Protein AF-A0A066WET1-F1 (afdb_monomer_lite)

Radius of gyration: 37.1 Å; chains: 1; bounding box: 97×110×100 Å

pLDDT: mean 70.92, std 24.23, range [29.52, 98.0]

Structure (mmCIF, N/CA/C/O backbone):
data_AF-A0A066WET1-F1
#
_entry.id   AF-A0A066WET1-F1
#
loop_
_atom_site.group_PDB
_atom_site.id
_atom_site.type_symbol
_atom_site.label_atom_id
_atom_site.label_alt_id
_atom_site.label_comp_id
_atom_site.label_asym_id
_atom_site.label_entity_id
_atom_site.label_seq_id
_atom_site.pdbx_PDB_ins_code
_atom_site.Cartn_x
_atom_site.Cartn_y
_atom_site.Cartn_z
_atom_site.occupancy
_atom_site.B_iso_or_equiv
_atom_site.auth_seq_id
_atom_site.auth_comp_id
_atom_site.auth_asym_id
_atom_site.auth_atom_id
_atom_site.pdbx_PDB_model_num
ATOM 1 N N . MET A 1 1 ? -51.076 -12.386 53.357 1.00 41.53 1 MET A N 1
ATOM 2 C CA . MET A 1 1 ? -50.868 -13.803 53.724 1.00 41.53 1 MET A CA 1
ATOM 3 C C . MET A 1 1 ? -49.784 -14.317 52.789 1.00 41.53 1 MET A C 1
ATOM 5 O O . MET A 1 1 ? -50.051 -14.392 51.605 1.00 41.53 1 MET A O 1
ATOM 9 N N . GLY A 1 2 ? -48.500 -14.280 53.157 1.00 39.00 2 GLY A N 1
ATOM 10 C CA . GLY A 1 2 ? -47.835 -15.217 54.079 1.00 39.00 2 GLY A CA 1
ATOM 11 C C . GLY A 1 2 ? -47.544 -16.517 53.308 1.00 39.00 2 GLY A C 1
ATOM 12 O O . GLY A 1 2 ? -48.474 -17.060 52.741 1.00 39.00 2 GLY A O 1
ATOM 13 N N . CYS A 1 3 ? -46.340 -17.071 53.180 1.00 37.59 3 CYS A N 1
ATOM 14 C CA . CYS A 1 3 ? -45.105 -16.939 53.940 1.00 37.59 3 CYS A CA 1
ATOM 15 C C . CYS A 1 3 ? -43.959 -17.674 53.188 1.00 37.59 3 CYS A C 1
ATOM 17 O O . CYS A 1 3 ? -44.213 -18.674 52.532 1.00 37.59 3 CYS A O 1
ATOM 19 N N . LEU A 1 4 ? -42.728 -17.178 53.379 1.00 39.47 4 LEU A N 1
ATOM 20 C CA . LEU A 1 4 ? -41.483 -17.890 53.744 1.00 39.47 4 LEU A CA 1
ATOM 21 C C . LEU A 1 4 ? -40.803 -18.940 52.823 1.00 39.47 4 LEU A C 1
ATOM 23 O O . LEU A 1 4 ? -41.347 -19.986 52.491 1.00 39.47 4 LEU A O 1
ATOM 27 N N . LEU A 1 5 ? -39.507 -18.666 52.582 1.00 43.25 5 LEU A N 1
ATOM 28 C CA . LEU A 1 5 ? -38.403 -19.615 52.339 1.00 43.25 5 LEU A CA 1
ATOM 29 C C . LEU A 1 5 ? -38.334 -20.729 53.411 1.00 43.25 5 LEU A C 1
ATOM 31 O O . LEU A 1 5 ? -38.849 -20.556 54.518 1.00 43.25 5 LEU A O 1
ATOM 35 N N . PRO A 1 6 ? -37.535 -21.786 53.163 1.00 59.81 6 PRO A N 1
ATOM 36 C CA . PRO A 1 6 ? -36.289 -21.876 53.936 1.00 59.81 6 PRO A CA 1
ATOM 37 C C . PRO A 1 6 ? -35.055 -22.357 53.150 1.00 59.81 6 PRO A C 1
ATOM 39 O O . PRO A 1 6 ? -35.121 -23.191 52.251 1.00 59.81 6 PRO A O 1
ATOM 42 N N . SER A 1 7 ? -33.905 -21.837 53.584 1.00 46.41 7 SER A N 1
ATOM 43 C CA . SER A 1 7 ? -32.552 -22.361 53.379 1.00 46.41 7 SER A CA 1
ATOM 44 C C . SER A 1 7 ? -32.375 -23.763 53.969 1.00 46.41 7 SER A C 1
ATOM 46 O O . SER A 1 7 ? -32.893 -24.017 55.051 1.00 46.41 7 SER A O 1
ATOM 48 N N . GLN A 1 8 ? -31.506 -24.588 53.377 1.00 49.56 8 GLN A N 1
ATOM 49 C CA . GLN A 1 8 ? -30.686 -25.543 54.134 1.00 49.56 8 GLN A CA 1
ATOM 50 C C . GLN A 1 8 ? -29.304 -25.700 53.484 1.00 49.56 8 GLN A C 1
ATOM 52 O O . GLN A 1 8 ? -29.178 -26.082 52.322 1.00 49.56 8 GLN A O 1
ATOM 57 N N . ARG A 1 9 ? -28.273 -25.395 54.280 1.00 40.34 9 ARG A N 1
ATOM 58 C CA . ARG A 1 9 ? -26.911 -25.924 54.154 1.00 40.34 9 ARG A CA 1
ATOM 59 C C . ARG A 1 9 ? -26.943 -27.411 54.509 1.00 40.34 9 ARG A C 1
ATOM 61 O O . ARG A 1 9 ? -27.675 -27.790 55.417 1.00 40.34 9 ARG A O 1
ATOM 68 N N . PHE A 1 10 ? -26.066 -28.204 53.902 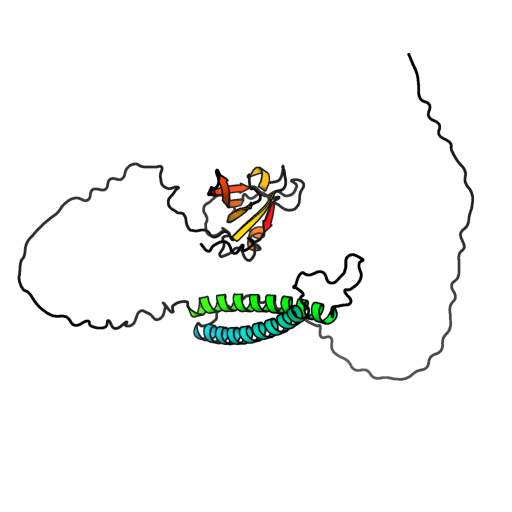1.00 39.16 10 PHE A N 1
ATOM 69 C CA . PHE A 1 10 ? -25.509 -29.366 54.585 1.00 39.16 10 PHE A CA 1
ATOM 70 C C . PHE A 1 10 ? -24.000 -29.413 54.386 1.00 39.16 10 PHE A C 1
ATOM 72 O O . PHE A 1 10 ? -23.471 -29.161 53.304 1.00 39.16 10 PHE A O 1
ATOM 79 N N . ASP A 1 11 ? -23.362 -29.674 55.510 1.00 35.50 11 ASP A N 1
ATOM 80 C CA . ASP A 1 11 ? -21.947 -29.668 55.794 1.00 35.50 11 ASP A CA 1
ATOM 81 C C . ASP A 1 11 ? -21.366 -31.090 55.664 1.00 35.50 11 ASP A C 1
ATOM 83 O O . ASP A 1 11 ? -21.997 -32.064 56.064 1.00 35.50 11 ASP A O 1
ATOM 87 N N . SER A 1 12 ? -20.100 -31.132 55.241 1.00 42.47 12 SER A N 1
ATOM 88 C CA . SER A 1 12 ? -19.015 -31.955 55.805 1.00 42.47 12 SER A CA 1
ATOM 89 C C . SER A 1 12 ? -18.730 -33.411 55.378 1.00 42.47 12 SER A C 1
ATOM 91 O O . SER A 1 12 ? -19.598 -34.257 55.201 1.00 42.47 12 SER A O 1
ATOM 93 N N . HIS A 1 13 ? -17.408 -33.655 55.438 1.00 37.19 13 HIS A N 1
ATOM 94 C CA . HIS A 1 13 ? -16.615 -34.889 55.587 1.00 37.19 13 HIS A CA 1
ATOM 95 C C . HIS A 1 13 ? -16.080 -35.528 54.288 1.00 37.19 13 HIS A C 1
ATOM 97 O O . HIS A 1 13 ? -16.828 -36.062 53.486 1.00 37.19 13 HIS A O 1
ATOM 103 N N . SER A 1 14 ? -14.795 -35.344 53.941 1.00 37.25 14 SER A N 1
ATOM 104 C CA . SER A 1 14 ? -13.555 -35.856 54.577 1.00 37.25 14 SER A CA 1
ATOM 105 C C . SER A 1 14 ? -13.268 -37.315 54.202 1.00 37.25 14 SER A C 1
ATOM 107 O O . SER A 1 14 ? -14.057 -38.179 54.563 1.00 37.25 14 SER A O 1
ATOM 109 N N . SER A 1 15 ? -12.137 -37.584 53.527 1.00 38.66 15 SER A N 1
ATOM 110 C CA . SER A 1 15 ? -11.155 -38.619 53.925 1.00 38.66 15 SER A CA 1
ATOM 111 C C . SER A 1 15 ? -10.062 -38.876 52.866 1.00 38.66 15 SER A C 1
ATOM 113 O O . SER A 1 15 ? -10.379 -39.085 51.700 1.00 38.66 15 SER A O 1
ATOM 115 N N . ALA A 1 16 ? -8.816 -38.942 53.367 1.00 40.97 16 ALA A N 1
ATOM 116 C CA . ALA A 1 16 ? -7.641 -39.725 52.930 1.00 40.97 16 ALA A CA 1
ATOM 117 C C . ALA A 1 16 ? -7.059 -39.461 51.524 1.00 40.97 16 ALA A C 1
ATOM 119 O O . ALA A 1 16 ? -7.749 -39.551 50.522 1.00 40.97 16 ALA A O 1
ATOM 120 N N . GLY A 1 17 ? -5.779 -39.103 51.354 1.00 35.12 17 GLY A N 1
ATOM 121 C CA . GLY A 1 17 ? -4.548 -39.764 51.839 1.00 35.12 17 GLY A CA 1
ATOM 122 C C . GLY A 1 17 ? -3.829 -40.309 50.586 1.00 35.12 17 GLY A C 1
ATOM 123 O O . GLY A 1 17 ? -4.496 -40.813 49.697 1.00 35.12 17 GLY A O 1
ATOM 124 N N . SER A 1 18 ? -2.530 -40.224 50.321 1.00 49.50 18 SER A N 1
ATOM 125 C CA . SER A 1 18 ? -1.312 -39.876 51.047 1.00 49.50 18 SER A CA 1
ATOM 126 C C . SER A 1 18 ? -0.224 -39.537 50.001 1.00 49.50 18 SER A C 1
ATOM 128 O O . SER A 1 18 ? -0.383 -39.876 48.826 1.00 49.50 18 SER A O 1
ATOM 130 N N . PRO A 1 19 ? 0.899 -38.917 50.401 1.00 55.16 19 PRO A N 1
ATOM 131 C CA . PRO A 1 19 ? 2.049 -38.646 49.544 1.00 55.16 19 PRO A CA 1
ATOM 132 C C . PRO A 1 19 ? 3.059 -39.803 49.588 1.00 55.16 19 PRO A C 1
ATOM 134 O O . PRO A 1 19 ? 3.222 -40.450 50.622 1.00 55.16 19 PRO A O 1
ATOM 137 N N . CYS A 1 20 ? 3.795 -40.039 48.500 1.00 35.56 20 CYS A N 1
ATOM 138 C CA . CYS A 1 20 ? 5.004 -40.861 48.536 1.00 35.56 20 CYS A CA 1
ATOM 139 C C . CYS A 1 20 ? 6.169 -40.165 47.839 1.00 35.56 20 CYS A C 1
ATOM 141 O O . CYS A 1 20 ? 6.041 -39.508 46.810 1.00 35.56 20 CYS A O 1
ATOM 143 N N . SER A 1 21 ? 7.298 -40.306 48.513 1.00 35.00 21 SER A N 1
ATOM 144 C CA . SER A 1 21 ? 8.547 -39.586 48.396 1.00 35.00 21 SER A CA 1
ATOM 145 C C . SER A 1 21 ? 9.623 -40.508 47.812 1.00 35.00 21 SER A C 1
ATOM 147 O O . SER A 1 21 ? 9.547 -41.726 47.964 1.00 35.00 21 SER A O 1
ATOM 149 N N . THR A 1 22 ? 10.714 -39.879 47.368 1.00 37.47 22 THR A N 1
ATOM 150 C CA . THR A 1 22 ? 12.117 -40.320 47.542 1.00 37.47 22 THR A CA 1
ATOM 151 C C . THR A 1 22 ? 12.844 -40.988 46.366 1.00 37.47 22 THR A C 1
ATOM 153 O O . THR A 1 22 ? 12.383 -41.963 45.787 1.00 37.47 22 THR A O 1
ATOM 156 N N . SER A 1 23 ? 14.103 -40.528 46.228 1.00 36.78 23 SER A N 1
ATOM 157 C CA . SER A 1 23 ? 15.328 -41.246 45.807 1.00 36.78 23 SER A CA 1
ATOM 158 C C . SER A 1 23 ? 15.722 -41.043 44.337 1.00 36.78 23 SER A C 1
ATOM 160 O O . SER A 1 23 ? 14.978 -41.433 43.451 1.00 36.78 23 SER A O 1
ATOM 162 N N . ARG A 1 24 ? 16.817 -40.377 43.926 1.00 42.12 24 ARG A N 1
ATOM 163 C CA . ARG A 1 24 ? 18.183 -40.110 44.449 1.00 42.12 24 ARG A CA 1
ATOM 164 C C . ARG A 1 24 ? 19.104 -41.343 44.545 1.00 42.12 24 ARG A C 1
ATOM 166 O O . ARG A 1 24 ? 19.227 -41.928 45.607 1.00 42.12 24 ARG A O 1
ATOM 173 N N . SER A 1 25 ? 19.833 -41.639 43.462 1.00 39.69 25 SER A N 1
ATOM 174 C CA . SER A 1 25 ? 21.158 -42.313 43.434 1.00 39.69 25 SER A CA 1
ATOM 175 C C . SER A 1 25 ? 21.708 -42.202 41.992 1.00 39.69 25 SER A C 1
ATOM 177 O O . SER A 1 25 ? 20.949 -42.491 41.076 1.00 39.69 25 SER A O 1
ATOM 179 N N . ALA A 1 26 ? 22.857 -41.625 41.612 1.00 36.34 26 ALA A N 1
ATOM 180 C CA . ALA A 1 26 ? 24.253 -41.603 42.080 1.00 36.34 26 ALA A CA 1
ATOM 181 C C . ALA A 1 26 ? 25.144 -42.782 41.589 1.00 36.34 26 ALA A C 1
ATOM 183 O O . ALA A 1 26 ? 25.086 -43.872 42.146 1.00 36.34 26 ALA A O 1
ATOM 184 N N . CYS A 1 27 ? 26.041 -42.435 40.634 1.00 34.22 27 CYS A N 1
ATOM 185 C CA . CYS A 1 27 ? 27.398 -42.967 40.318 1.00 34.22 27 CYS A CA 1
ATOM 186 C C . CYS A 1 27 ? 27.548 -44.317 39.564 1.00 34.22 27 CYS A C 1
ATOM 188 O O . CYS A 1 27 ? 26.608 -45.105 39.604 1.00 34.22 27 CYS A O 1
ATOM 190 N N . PRO A 1 28 ? 28.730 -44.669 38.966 1.00 52.09 28 PRO A N 1
ATOM 191 C CA . PRO A 1 28 ? 29.991 -43.927 38.669 1.00 52.09 28 PRO A CA 1
ATOM 192 C C . PRO A 1 28 ? 30.504 -44.079 37.189 1.00 52.09 28 PRO A C 1
ATOM 194 O O . PRO A 1 28 ? 30.029 -44.923 36.445 1.00 52.09 28 PRO A O 1
ATOM 197 N N . PHE A 1 29 ? 31.303 -43.141 36.652 1.00 31.41 29 PHE A N 1
ATOM 198 C CA . PHE A 1 29 ? 32.772 -43.183 36.393 1.00 31.41 29 PHE A CA 1
ATOM 199 C C . PHE A 1 29 ? 33.296 -44.236 35.382 1.00 31.41 29 PHE A C 1
ATOM 201 O O . PHE A 1 29 ? 33.137 -45.426 35.616 1.00 31.41 29 PHE A O 1
ATOM 208 N N . VAL A 1 30 ? 33.979 -43.781 34.312 1.00 39.12 30 VAL A N 1
ATOM 209 C CA . VAL A 1 30 ? 35.366 -44.125 33.879 1.00 39.12 30 VAL A CA 1
ATOM 210 C C . VAL A 1 30 ? 35.665 -43.473 32.503 1.00 39.12 30 VAL A C 1
ATOM 212 O O . VAL A 1 30 ? 34.929 -43.659 31.538 1.00 39.12 30 VAL A O 1
ATOM 215 N N . SER A 1 31 ? 36.758 -42.698 32.442 1.00 40.41 31 SER A N 1
ATOM 216 C CA . SER A 1 31 ? 37.391 -42.089 31.248 1.00 40.41 31 SER A CA 1
ATOM 217 C C . SER A 1 31 ? 38.209 -43.110 30.422 1.00 40.41 31 SER A C 1
ATOM 219 O O . SER A 1 31 ? 38.440 -44.215 30.910 1.00 40.41 31 SER A O 1
ATOM 221 N N . PRO A 1 32 ? 38.742 -42.759 29.226 1.00 53.34 32 PRO A N 1
ATOM 222 C CA . PRO A 1 32 ? 40.096 -42.176 29.188 1.00 53.34 32 PRO A CA 1
ATOM 223 C C . PRO A 1 32 ? 40.377 -41.117 28.089 1.00 53.34 32 PRO A C 1
ATOM 225 O O . PRO A 1 32 ? 39.957 -41.221 26.945 1.00 53.34 32 PRO A O 1
ATOM 228 N N . THR A 1 33 ? 41.132 -40.098 28.513 1.00 38.53 33 THR A N 1
ATOM 229 C CA . THR A 1 33 ? 42.381 -39.519 27.965 1.00 38.53 33 THR A CA 1
ATOM 230 C C . THR A 1 33 ? 42.675 -39.477 26.453 1.00 38.53 33 THR A C 1
ATOM 232 O O . THR A 1 33 ? 42.889 -40.518 25.844 1.00 38.53 33 THR A O 1
ATOM 235 N N . ALA A 1 34 ? 42.890 -38.250 25.942 1.00 34.62 34 ALA A N 1
ATOM 236 C CA . ALA A 1 34 ? 43.945 -37.766 25.010 1.00 34.62 34 ALA A CA 1
ATOM 237 C C . ALA A 1 34 ? 43.380 -36.591 24.177 1.00 34.62 34 ALA A C 1
ATOM 239 O O . ALA A 1 34 ? 42.217 -36.627 23.808 1.00 34.62 34 ALA A O 1
ATOM 240 N N . ALA A 1 35 ? 44.068 -35.527 23.777 1.00 34.16 35 ALA A N 1
ATOM 241 C CA . ALA A 1 35 ? 45.356 -34.920 24.073 1.00 34.16 35 ALA A CA 1
ATOM 242 C C . ALA A 1 35 ? 45.279 -33.470 23.527 1.00 34.16 35 ALA A C 1
ATOM 244 O O . ALA A 1 35 ? 44.328 -33.081 22.855 1.00 34.16 35 ALA A O 1
ATOM 245 N N . MET A 1 36 ? 46.287 -32.683 23.876 1.00 36.03 36 MET A N 1
ATOM 246 C CA . MET A 1 36 ? 46.473 -31.243 23.689 1.00 36.03 36 MET A CA 1
ATOM 247 C C . MET A 1 36 ? 46.292 -30.688 22.264 1.00 36.03 36 MET A C 1
ATOM 249 O O . MET A 1 36 ? 46.775 -31.287 21.312 1.00 36.03 36 MET A O 1
ATOM 253 N N . ALA A 1 37 ? 45.780 -29.453 22.166 1.00 39.12 37 ALA A N 1
ATOM 254 C CA . ALA A 1 37 ? 46.436 -28.353 21.442 1.00 39.12 37 ALA A CA 1
ATOM 255 C C . ALA A 1 37 ? 45.746 -27.008 21.741 1.00 39.12 37 ALA A C 1
ATOM 257 O O . ALA A 1 37 ? 44.575 -26.800 21.434 1.00 39.12 37 ALA A O 1
ATOM 258 N N . SER A 1 38 ? 46.501 -26.090 22.340 1.00 33.19 38 SER A N 1
ATOM 259 C CA . SER A 1 38 ? 46.143 -24.684 22.510 1.00 33.19 38 SER A CA 1
ATOM 260 C C . SER A 1 38 ? 46.229 -23.950 21.173 1.00 33.19 38 SER A C 1
ATOM 262 O O . SER A 1 38 ? 47.234 -24.070 20.475 1.00 33.19 38 SER A O 1
ATOM 264 N N . SER A 1 39 ? 45.237 -23.125 20.848 1.00 35.03 39 SER A N 1
ATOM 265 C CA . SER A 1 39 ? 45.413 -21.969 19.964 1.00 35.03 39 SER A CA 1
ATOM 266 C C . SER A 1 39 ? 44.378 -20.900 20.294 1.00 35.03 39 SER A C 1
ATOM 268 O O . SER A 1 39 ? 43.180 -21.149 20.386 1.00 35.03 39 SER A O 1
ATOM 270 N N . SER A 1 40 ? 44.919 -19.723 20.555 1.00 36.16 40 SER A N 1
ATOM 271 C CA . SER A 1 40 ? 44.289 -18.505 21.032 1.00 36.16 40 SER A CA 1
ATOM 272 C C . SER A 1 40 ? 43.658 -17.705 19.886 1.00 36.16 40 SER A C 1
ATOM 274 O O . SER A 1 40 ? 44.150 -17.776 18.764 1.00 36.16 40 SER A O 1
ATOM 276 N N . LEU A 1 41 ? 42.717 -16.818 20.255 1.00 34.34 41 LEU A N 1
ATOM 277 C CA . LEU A 1 41 ? 42.195 -15.663 19.491 1.00 34.34 41 LEU A CA 1
ATOM 278 C C . LEU A 1 41 ? 41.176 -16.068 18.401 1.00 34.34 41 LEU A C 1
ATOM 280 O O . LEU A 1 41 ? 41.390 -17.015 17.667 1.00 34.34 41 LEU A O 1
ATOM 284 N N . SER A 1 42 ? 40.021 -15.432 18.220 1.00 41.59 42 SER A N 1
ATOM 285 C CA . SER A 1 42 ? 39.606 -14.072 18.549 1.00 41.59 42 SER A CA 1
ATOM 286 C C . SER A 1 42 ? 38.075 -13.996 18.514 1.00 41.59 42 SER A C 1
ATOM 288 O O . SER A 1 42 ? 37.414 -14.479 17.598 1.00 41.59 42 SER A O 1
ATOM 290 N N . SER A 1 43 ? 37.510 -13.341 19.522 1.00 39.34 43 SER A N 1
ATOM 291 C CA . SER A 1 43 ? 36.137 -12.851 19.533 1.00 39.34 43 SER A CA 1
ATOM 292 C C . SER A 1 43 ? 35.932 -11.845 18.400 1.00 39.34 43 SER A C 1
ATOM 294 O O . SER A 1 43 ? 36.604 -10.814 18.354 1.00 39.34 43 SER A O 1
ATOM 296 N N . SER A 1 44 ? 34.990 -12.106 17.501 1.00 42.06 44 SER A N 1
ATOM 297 C CA . SER A 1 44 ? 34.448 -11.094 16.594 1.00 42.06 44 SER A CA 1
ATOM 298 C C . SER A 1 44 ? 32.943 -11.289 16.507 1.00 42.06 44 SER A C 1
ATOM 300 O O . SER A 1 44 ? 32.437 -12.239 15.918 1.00 42.06 44 SER A O 1
ATOM 302 N N . SER A 1 45 ? 32.256 -10.396 17.206 1.00 42.94 45 SER A N 1
ATOM 303 C CA . SER A 1 45 ? 30.815 -10.207 17.244 1.00 42.94 45 SER A CA 1
ATOM 304 C C . SER A 1 45 ? 30.202 -10.172 15.837 1.00 42.94 4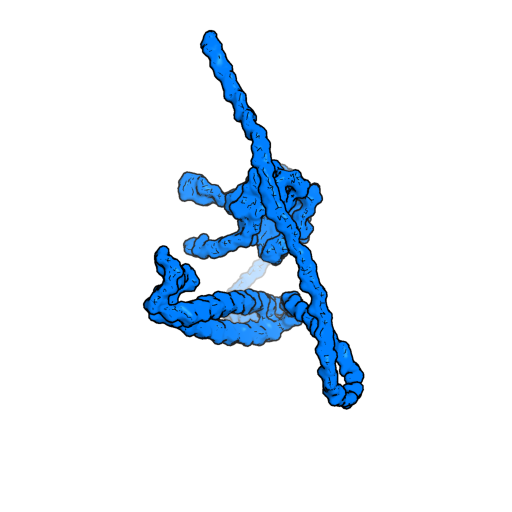5 SER A C 1
ATOM 306 O O . SER A 1 45 ? 30.767 -9.520 14.957 1.00 42.94 45 SER A O 1
ATOM 308 N N . PRO A 1 46 ? 29.014 -10.754 15.606 1.00 41.91 46 PRO A N 1
ATOM 309 C CA . PRO A 1 46 ? 28.222 -10.403 14.440 1.00 41.91 46 PRO A CA 1
ATOM 310 C C . PRO A 1 46 ? 27.572 -9.042 14.706 1.00 41.91 46 PRO A C 1
ATOM 312 O O . PRO A 1 46 ? 26.531 -8.938 15.354 1.00 41.91 46 PRO A O 1
ATOM 315 N N . THR A 1 47 ? 28.203 -7.969 14.232 1.00 38.31 47 THR A N 1
ATOM 316 C CA . THR A 1 47 ? 27.555 -6.660 14.147 1.00 38.31 47 THR A CA 1
ATOM 317 C C . THR A 1 47 ? 26.434 -6.782 13.119 1.00 38.31 47 THR A C 1
ATOM 319 O O . THR A 1 47 ? 26.666 -6.739 11.913 1.00 38.31 47 THR A O 1
ATOM 322 N N . ALA A 1 48 ? 25.207 -6.977 13.599 1.00 37.53 48 ALA A N 1
ATOM 323 C CA . ALA A 1 48 ? 23.998 -6.817 12.809 1.00 37.53 48 ALA A CA 1
ATOM 324 C C . ALA A 1 48 ? 23.888 -5.338 12.406 1.00 37.53 48 ALA A C 1
ATOM 326 O O . ALA A 1 48 ? 23.291 -4.518 13.105 1.00 37.53 48 ALA A O 1
ATOM 327 N N . ALA A 1 49 ? 24.530 -4.987 11.292 1.00 34.00 49 ALA A N 1
ATOM 328 C CA . ALA A 1 49 ? 24.331 -3.713 10.631 1.00 34.00 49 ALA A CA 1
ATOM 329 C C . ALA A 1 49 ? 22.864 -3.643 10.200 1.00 34.00 49 ALA A C 1
ATOM 331 O O . ALA A 1 49 ? 22.403 -4.326 9.286 1.00 34.00 49 ALA A O 1
ATOM 332 N N . THR A 1 50 ? 22.116 -2.837 10.941 1.00 38.41 50 THR A N 1
ATOM 333 C CA . THR A 1 50 ? 20.767 -2.430 10.592 1.00 38.41 50 THR A CA 1
ATOM 334 C C . THR A 1 50 ? 20.903 -1.519 9.382 1.00 38.41 50 THR A C 1
ATOM 336 O O . THR A 1 50 ? 21.265 -0.351 9.510 1.00 38.41 50 THR A O 1
ATOM 339 N N . ASN A 1 51 ? 20.653 -2.065 8.195 1.00 45.59 51 ASN A N 1
ATOM 340 C CA . ASN A 1 51 ? 20.556 -1.292 6.964 1.00 45.59 51 ASN A CA 1
ATOM 341 C C . ASN A 1 51 ? 19.231 -0.519 6.984 1.00 45.59 51 ASN A C 1
ATOM 343 O O . ASN A 1 51 ? 18.273 -0.852 6.290 1.00 45.59 51 ASN A O 1
ATOM 347 N N . THR A 1 52 ? 19.169 0.510 7.825 1.00 39.00 52 THR A N 1
ATOM 348 C CA . THR A 1 52 ? 18.174 1.574 7.740 1.00 39.00 52 THR A CA 1
ATOM 349 C C . THR A 1 52 ? 18.517 2.385 6.497 1.00 39.00 52 THR A C 1
ATOM 351 O O . THR A 1 52 ? 19.335 3.302 6.545 1.00 39.00 52 THR A O 1
ATOM 354 N N . SER A 1 53 ? 17.941 2.014 5.353 1.00 44.47 53 SER A N 1
ATOM 355 C CA . SER A 1 53 ? 18.037 2.801 4.127 1.00 44.47 53 SER A CA 1
ATOM 356 C C . SER A 1 53 ? 17.240 4.096 4.302 1.00 44.47 53 SER A C 1
ATOM 358 O O . SER A 1 53 ? 16.058 4.182 3.970 1.00 44.47 53 SER A O 1
ATOM 360 N N . VAL A 1 54 ? 17.898 5.111 4.851 1.00 49.06 54 VAL A N 1
ATOM 361 C CA . VAL A 1 54 ? 17.553 6.513 4.612 1.00 49.06 54 VAL A CA 1
ATOM 362 C C . VAL A 1 54 ? 17.607 6.722 3.089 1.00 49.06 54 VAL A C 1
ATOM 364 O O . VAL A 1 54 ? 18.558 6.243 2.462 1.00 49.06 54 VAL A O 1
ATOM 367 N N . PRO A 1 55 ? 16.614 7.360 2.441 1.00 49.22 55 PRO A N 1
ATOM 368 C CA . PRO A 1 55 ? 16.619 7.472 0.992 1.00 49.22 55 PRO A CA 1
ATOM 369 C C . PRO A 1 55 ? 17.749 8.420 0.585 1.00 49.22 55 PRO A C 1
ATOM 371 O O . PRO A 1 55 ? 17.681 9.627 0.800 1.00 49.22 55 PRO A O 1
ATOM 374 N N . ALA A 1 56 ? 18.789 7.863 -0.031 1.00 54.19 56 ALA A N 1
ATOM 375 C CA . ALA A 1 56 ? 19.965 8.559 -0.558 1.00 54.19 56 ALA A CA 1
ATOM 376 C C . ALA A 1 56 ? 19.652 9.555 -1.702 1.00 54.19 56 ALA A C 1
ATOM 378 O O . ALA A 1 56 ? 20.539 9.984 -2.431 1.00 54.19 56 ALA A O 1
ATOM 379 N N . THR A 1 57 ? 18.387 9.930 -1.896 1.00 54.94 57 THR A N 1
ATOM 380 C CA . THR A 1 57 ? 17.895 10.706 -3.040 1.00 54.94 57 THR A CA 1
ATOM 381 C C . THR A 1 57 ? 18.268 12.193 -2.983 1.00 54.94 57 THR A C 1
ATOM 383 O O . THR A 1 57 ? 17.997 12.911 -3.938 1.00 54.94 57 THR A O 1
ATOM 386 N N . LEU A 1 58 ? 18.875 12.684 -1.896 1.00 56.81 58 LEU A N 1
ATOM 387 C CA . LEU A 1 58 ? 19.160 14.117 -1.733 1.00 56.81 58 LEU A CA 1
ATOM 388 C C . LEU A 1 58 ? 20.442 14.603 -2.434 1.00 56.81 58 LEU A C 1
ATOM 390 O O . LEU A 1 58 ? 20.576 15.808 -2.609 1.0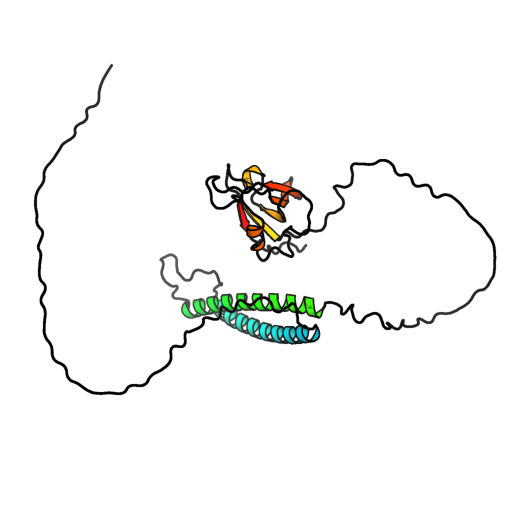0 56.81 58 LEU A O 1
ATOM 394 N N . ASN A 1 59 ? 21.327 13.707 -2.895 1.00 66.50 59 ASN A N 1
ATOM 395 C CA . ASN A 1 59 ? 22.633 14.083 -3.468 1.00 66.50 59 ASN A CA 1
ATOM 396 C C . ASN A 1 59 ? 22.935 13.481 -4.860 1.00 66.50 59 ASN A C 1
ATOM 398 O O . ASN A 1 59 ? 24.090 13.494 -5.281 1.00 66.50 59 ASN A O 1
ATOM 402 N N . LEU A 1 60 ? 21.948 12.933 -5.583 1.00 76.69 60 LEU A N 1
ATOM 403 C CA . LEU A 1 60 ? 22.185 12.391 -6.932 1.00 76.69 60 LEU A CA 1
ATOM 404 C C . LEU A 1 60 ? 22.118 13.482 -8.006 1.00 76.69 60 LEU A C 1
ATOM 406 O O . LEU A 1 60 ? 21.190 14.291 -8.017 1.00 76.69 60 LEU A O 1
ATOM 410 N N . THR A 1 61 ? 23.060 13.458 -8.952 1.00 85.81 61 THR A N 1
ATOM 411 C CA . THR A 1 61 ? 22.996 14.317 -10.144 1.00 85.81 61 THR A CA 1
ATOM 412 C C . THR A 1 61 ? 21.863 13.859 -11.076 1.00 85.81 61 THR A C 1
ATOM 414 O O . THR A 1 61 ? 21.519 12.670 -11.099 1.00 85.81 61 THR A O 1
ATOM 417 N N . PRO A 1 62 ? 21.273 14.753 -11.892 1.00 87.44 62 PRO A N 1
ATOM 418 C CA . PRO A 1 62 ? 20.177 14.385 -12.792 1.00 87.44 62 PRO A CA 1
ATOM 419 C C . PRO A 1 62 ? 20.584 13.319 -13.820 1.00 87.44 62 PRO A C 1
ATOM 421 O O . PRO A 1 62 ? 19.768 12.477 -14.192 1.00 87.44 62 PRO A O 1
ATOM 424 N N . SER A 1 63 ? 21.849 13.296 -14.256 1.00 88.25 63 SER A N 1
ATOM 425 C CA . SER A 1 63 ? 22.373 12.258 -15.153 1.00 88.25 63 SER A CA 1
ATOM 426 C C . SER A 1 63 ? 22.470 10.888 -14.474 1.00 88.25 63 SER A C 1
ATOM 428 O O . SER A 1 63 ? 22.057 9.889 -15.063 1.00 88.25 63 SER A O 1
ATOM 430 N N . GLN A 1 64 ? 22.938 10.836 -13.222 1.00 90.06 64 GLN A N 1
ATOM 431 C CA . GLN A 1 64 ? 22.974 9.606 -12.423 1.00 90.06 64 GLN A CA 1
ATOM 432 C C . GLN A 1 64 ? 21.565 9.082 -12.136 1.00 90.06 64 GLN A C 1
ATOM 434 O O . GLN A 1 64 ? 21.317 7.888 -12.284 1.00 90.06 64 GLN A O 1
ATOM 439 N N . ALA A 1 65 ? 20.621 9.971 -11.811 1.00 90.94 65 ALA A N 1
ATOM 440 C CA . ALA A 1 65 ? 19.230 9.596 -11.568 1.00 90.94 65 ALA A CA 1
ATOM 441 C C . ALA A 1 65 ? 18.573 8.950 -12.802 1.00 90.94 65 ALA A C 1
ATOM 443 O O . ALA A 1 65 ? 17.836 7.976 -12.661 1.00 90.94 65 ALA A O 1
ATOM 444 N N . ARG A 1 66 ? 18.872 9.439 -14.017 1.00 90.81 66 ARG A N 1
ATOM 445 C CA . ARG A 1 66 ? 18.390 8.838 -15.279 1.00 90.81 66 ARG A CA 1
ATOM 446 C C . ARG A 1 66 ? 18.973 7.444 -15.515 1.00 90.81 66 ARG A C 1
ATOM 448 O O . ARG A 1 66 ? 18.236 6.551 -15.923 1.00 90.81 66 ARG A O 1
ATOM 455 N N . ALA A 1 67 ? 20.266 7.261 -15.248 1.00 92.62 67 ALA A N 1
ATOM 456 C CA . ALA A 1 67 ? 20.933 5.967 -15.390 1.00 92.62 67 ALA A CA 1
ATOM 457 C C . ALA A 1 67 ? 20.422 4.932 -14.368 1.00 92.62 67 ALA A C 1
ATOM 459 O O . ALA A 1 67 ? 20.166 3.784 -14.722 1.00 92.62 67 ALA A O 1
ATOM 460 N N . GLU A 1 68 ? 20.210 5.334 -13.110 1.00 93.62 68 GLU A N 1
ATOM 461 C CA . GLU A 1 68 ? 19.600 4.462 -12.097 1.00 93.62 68 GLU A CA 1
ATOM 462 C C . GLU A 1 68 ? 18.147 4.123 -12.472 1.00 93.62 68 GLU A C 1
ATOM 464 O O . GLU A 1 68 ? 17.736 2.965 -12.389 1.00 93.62 68 GLU A O 1
ATOM 469 N N . ALA A 1 69 ? 17.375 5.107 -12.948 1.00 93.88 69 ALA A N 1
ATOM 470 C CA . ALA A 1 69 ? 15.989 4.900 -13.359 1.00 93.88 69 ALA A CA 1
ATOM 471 C C . ALA A 1 69 ? 15.861 3.922 -14.539 1.00 93.88 69 ALA A C 1
ATOM 473 O O . ALA A 1 69 ? 14.972 3.071 -14.521 1.00 93.88 69 ALA A O 1
ATOM 474 N N . SER A 1 70 ? 16.745 3.988 -15.543 1.00 94.12 70 SER A N 1
ATOM 475 C CA . SER A 1 70 ? 16.721 3.026 -16.654 1.00 94.12 70 SER A CA 1
ATOM 476 C C . SER A 1 70 ? 17.071 1.606 -16.192 1.00 94.12 70 SER A C 1
ATOM 478 O O . SER A 1 70 ? 16.402 0.658 -16.604 1.00 94.12 70 SER A O 1
ATOM 480 N N . GLY A 1 71 ? 18.035 1.453 -15.276 1.00 95.94 71 GLY A N 1
ATOM 481 C CA . GLY A 1 71 ? 18.365 0.160 -14.668 1.00 95.94 71 GLY A CA 1
ATOM 482 C C . GLY A 1 71 ? 17.209 -0.436 -13.856 1.00 95.94 71 GLY A C 1
ATOM 483 O O . GLY A 1 71 ? 16.904 -1.623 -13.973 1.00 95.94 71 GLY A O 1
ATOM 484 N N . LEU A 1 72 ? 16.508 0.390 -13.075 1.00 95.38 72 LEU A N 1
ATOM 485 C CA . LEU A 1 72 ? 15.320 -0.039 -12.332 1.00 95.38 72 LEU A CA 1
ATOM 486 C C . LEU A 1 72 ? 14.143 -0.395 -13.247 1.00 95.38 72 LEU A C 1
ATOM 488 O O . LEU A 1 72 ? 13.417 -1.338 -12.945 1.00 95.38 72 LEU A O 1
ATOM 492 N N . SER A 1 73 ? 13.972 0.316 -14.364 1.00 95.69 73 SER A N 1
ATOM 493 C CA . SER A 1 73 ? 12.963 -0.005 -15.381 1.00 95.69 73 SER A CA 1
ATOM 494 C C . SER A 1 73 ? 13.205 -1.376 -16.021 1.00 95.69 73 SER A C 1
ATOM 496 O O . SER A 1 73 ? 12.263 -2.145 -16.198 1.00 95.69 73 SER A O 1
ATOM 498 N N . ALA A 1 74 ? 14.465 -1.723 -16.309 1.00 96.88 74 ALA A N 1
ATOM 499 C CA . ALA A 1 74 ? 14.813 -3.051 -16.818 1.00 96.88 74 ALA A CA 1
ATOM 500 C C . ALA A 1 74 ? 14.445 -4.148 -15.806 1.00 96.88 74 ALA A C 1
ATOM 502 O O . ALA A 1 74 ? 13.677 -5.050 -16.127 1.00 96.88 74 ALA A O 1
ATOM 503 N N . ARG A 1 75 ? 14.871 -3.990 -14.544 1.00 96.12 75 ARG A N 1
ATOM 504 C CA . ARG A 1 75 ? 14.524 -4.925 -13.460 1.00 96.12 75 ARG A CA 1
ATOM 505 C C . ARG A 1 75 ? 13.012 -5.036 -13.226 1.00 96.12 75 ARG A C 1
ATOM 507 O O . ARG A 1 75 ? 12.514 -6.099 -12.862 1.00 96.12 75 ARG A O 1
ATOM 514 N N . LEU A 1 76 ? 12.274 -3.937 -13.398 1.00 97.38 76 LEU A N 1
ATOM 515 C CA . LEU A 1 76 ? 10.812 -3.933 -13.334 1.00 97.38 76 LEU A CA 1
ATOM 516 C C . LEU A 1 76 ? 10.206 -4.819 -14.434 1.00 97.38 76 LEU A C 1
ATOM 518 O O . LEU A 1 76 ? 9.218 -5.501 -14.173 1.00 97.38 76 LEU A O 1
ATOM 522 N N . GLY A 1 77 ? 10.802 -4.829 -15.630 1.00 97.75 77 GLY A N 1
ATOM 523 C CA . GLY A 1 77 ? 10.462 -5.755 -16.711 1.00 97.75 77 GLY A CA 1
ATOM 524 C C . GLY A 1 77 ? 10.595 -7.216 -16.281 1.00 97.75 77 GLY A C 1
ATOM 525 O O . GLY A 1 77 ? 9.607 -7.946 -16.342 1.00 97.75 77 GLY A O 1
ATOM 526 N N . ASP A 1 78 ? 11.756 -7.596 -15.739 1.00 97.50 78 ASP A N 1
ATOM 527 C CA . ASP A 1 78 ? 12.032 -8.968 -15.279 1.00 97.50 78 ASP A CA 1
ATOM 528 C C . ASP A 1 78 ? 11.025 -9.432 -14.210 1.00 97.50 78 ASP A C 1
ATOM 530 O O . ASP A 1 78 ? 10.496 -10.542 -14.253 1.00 97.50 78 ASP A O 1
ATOM 534 N N . ILE A 1 79 ? 10.706 -8.560 -13.244 1.00 98.00 79 ILE A N 1
ATOM 535 C CA . ILE A 1 79 ? 9.732 -8.864 -12.183 1.00 98.00 79 ILE A CA 1
ATOM 536 C C . ILE A 1 79 ? 8.328 -9.059 -12.757 1.00 98.00 79 ILE A C 1
ATOM 538 O O . ILE A 1 79 ? 7.603 -9.945 -12.306 1.00 98.00 79 ILE A O 1
ATOM 542 N N . LYS A 1 80 ? 7.927 -8.242 -13.737 1.00 97.56 80 LYS A N 1
ATOM 543 C CA . LYS A 1 80 ? 6.615 -8.371 -14.386 1.00 97.56 80 LYS A CA 1
ATOM 544 C C . LYS A 1 80 ? 6.510 -9.659 -15.199 1.00 97.56 80 LYS A C 1
ATOM 546 O O . LYS A 1 80 ? 5.445 -10.269 -15.212 1.00 97.56 80 LYS A O 1
ATOM 551 N N . GLU A 1 81 ? 7.596 -10.085 -15.835 1.00 97.44 81 GLU A N 1
ATOM 552 C CA . GLU A 1 81 ? 7.652 -11.370 -16.528 1.00 97.44 81 GLU A CA 1
ATOM 553 C C . GLU A 1 81 ? 7.496 -12.540 -15.547 1.00 97.44 81 GLU A C 1
ATOM 555 O O . GLU A 1 81 ? 6.616 -13.380 -15.732 1.00 97.44 81 GLU A O 1
ATOM 560 N N . LEU A 1 82 ? 8.257 -12.548 -14.446 1.00 97.38 82 LEU A N 1
ATOM 561 C CA . LEU A 1 82 ? 8.127 -13.564 -13.392 1.00 97.38 82 LEU A CA 1
ATOM 562 C C . LEU A 1 82 ? 6.717 -13.605 -12.789 1.00 97.38 82 LEU A C 1
ATOM 564 O O . LEU A 1 82 ? 6.177 -14.677 -12.514 1.00 97.38 82 LEU A O 1
ATOM 568 N N . LEU A 1 83 ? 6.104 -12.438 -12.597 1.00 98.00 83 LEU A N 1
ATOM 569 C CA . LEU A 1 83 ? 4.738 -12.324 -12.100 1.00 98.00 83 LEU A CA 1
ATOM 570 C C . LEU A 1 83 ? 3.744 -12.977 -13.074 1.00 98.00 83 LEU A C 1
ATOM 572 O O . LEU A 1 83 ? 2.924 -13.779 -12.633 1.00 98.00 83 LEU A O 1
ATOM 576 N N . SER A 1 84 ? 3.880 -12.729 -14.382 1.00 97.69 84 SER A N 1
ATOM 577 C CA . SER A 1 84 ? 3.069 -13.374 -15.428 1.00 97.69 84 SER A CA 1
ATOM 578 C C . SER A 1 84 ? 3.195 -14.904 -15.405 1.00 97.69 84 SER A C 1
ATOM 580 O O . SER A 1 84 ? 2.195 -15.617 -15.513 1.00 97.69 84 SER A O 1
ATOM 582 N N . VAL A 1 85 ? 4.406 -15.433 -15.182 1.00 97.31 85 VAL A N 1
ATOM 583 C CA . VAL A 1 85 ? 4.631 -16.883 -15.054 1.00 97.31 85 VAL A CA 1
ATOM 584 C C . VAL A 1 85 ? 3.812 -17.461 -13.899 1.00 97.31 85 VAL A C 1
ATOM 586 O O . VAL A 1 85 ? 3.056 -18.411 -14.102 1.00 97.31 85 VAL A O 1
ATOM 589 N N . HIS A 1 86 ? 3.892 -16.876 -12.702 1.00 96.94 86 HIS A N 1
ATOM 590 C CA . HIS A 1 86 ? 3.141 -17.381 -11.549 1.00 96.94 86 HIS A CA 1
ATOM 591 C C . HIS A 1 86 ? 1.626 -17.175 -11.678 1.00 96.94 86 HIS A C 1
ATOM 593 O O . HIS A 1 86 ? 0.853 -18.027 -11.234 1.00 96.94 86 HIS A O 1
ATOM 599 N N . GLU A 1 87 ? 1.183 -16.087 -12.310 1.00 96.38 87 GLU A N 1
ATOM 600 C CA . GLU A 1 87 ? -0.232 -15.877 -12.631 1.00 96.38 87 GLU A CA 1
ATOM 601 C C . GLU A 1 87 ? -0.752 -16.946 -13.597 1.00 96.38 87 GLU A C 1
ATOM 603 O O . GLU A 1 87 ? -1.851 -17.463 -13.396 1.00 96.38 87 GLU A O 1
ATOM 608 N N . SER A 1 88 ? 0.054 -17.357 -14.582 1.00 95.94 88 SER A N 1
ATOM 609 C CA . SER A 1 88 ? -0.297 -18.457 -15.484 1.00 95.94 88 SER A CA 1
ATOM 610 C C . SER A 1 88 ? -0.414 -19.800 -14.750 1.00 95.94 88 SER A C 1
ATOM 612 O O . SER A 1 88 ? -1.338 -20.563 -15.029 1.00 95.94 88 SER A O 1
ATOM 614 N N . THR A 1 89 ? 0.439 -20.063 -13.747 1.00 94.88 89 THR A N 1
ATOM 615 C CA . THR A 1 89 ? 0.335 -21.253 -12.884 1.00 94.88 89 THR A CA 1
ATOM 616 C C . THR A 1 89 ? -0.990 -21.277 -12.120 1.00 94.88 89 THR A C 1
ATOM 618 O O . THR A 1 89 ? -1.635 -22.320 -12.038 1.00 94.88 89 THR A O 1
ATOM 621 N N . LEU A 1 90 ? -1.424 -20.132 -11.583 1.00 94.06 90 LEU A N 1
ATOM 622 C CA . LEU A 1 90 ? -2.710 -20.022 -10.890 1.00 94.06 90 LEU A CA 1
ATOM 623 C C . LEU A 1 90 ? -3.901 -20.149 -11.851 1.00 94.06 90 LEU A C 1
ATOM 625 O O . LEU A 1 90 ? -4.878 -20.831 -11.536 1.00 94.06 90 LEU A O 1
ATOM 629 N N . ALA A 1 91 ? -3.804 -19.538 -13.035 1.00 93.75 91 ALA A N 1
ATOM 630 C CA . ALA A 1 91 ? -4.829 -19.614 -14.071 1.00 93.75 91 ALA A CA 1
ATOM 631 C C . ALA A 1 91 ? -5.023 -21.047 -14.586 1.00 93.75 91 ALA A C 1
ATOM 633 O O . ALA A 1 91 ? -6.161 -21.467 -14.785 1.00 93.75 91 ALA A O 1
ATOM 634 N N . ALA A 1 92 ? -3.936 -21.814 -14.727 1.00 93.19 92 ALA A N 1
ATOM 635 C CA . ALA A 1 92 ? -3.973 -23.219 -15.131 1.00 93.19 92 ALA A CA 1
ATOM 636 C C . ALA A 1 92 ? -4.747 -24.108 -14.144 1.00 93.19 92 ALA A C 1
ATOM 638 O O . ALA A 1 92 ? -5.309 -25.120 -14.546 1.00 93.19 92 ALA A O 1
ATOM 639 N N . GLN A 1 93 ? -4.799 -23.724 -12.865 1.00 90.12 93 GLN A N 1
ATOM 640 C CA . GLN A 1 93 ? -5.566 -24.433 -11.837 1.00 90.12 93 GLN A CA 1
ATOM 641 C C . GLN A 1 93 ? -6.923 -23.785 -11.543 1.00 90.12 93 GLN A C 1
ATOM 643 O O . GLN A 1 93 ? -7.629 -24.232 -10.646 1.00 90.12 93 GLN A O 1
ATOM 648 N N . HIS A 1 94 ? -7.303 -22.744 -12.294 1.00 88.62 94 HIS A N 1
ATOM 649 C CA . HIS A 1 94 ? -8.546 -21.985 -12.122 1.00 88.62 94 HIS A CA 1
ATOM 650 C C . HIS A 1 94 ? -8.709 -21.357 -10.726 1.00 88.62 94 HIS A C 1
ATOM 652 O O . HIS A 1 94 ? -9.814 -21.258 -10.190 1.00 88.62 94 HIS A O 1
ATOM 658 N N . VAL A 1 95 ? -7.604 -20.901 -10.130 1.00 90.00 95 VAL A N 1
ATOM 659 C CA . VAL A 1 95 ? -7.556 -20.408 -8.749 1.00 90.00 95 VAL A CA 1
ATOM 660 C C . VAL A 1 95 ? -7.138 -18.942 -8.694 1.00 90.00 95 VAL A C 1
ATOM 662 O O . VAL A 1 95 ? -6.161 -18.534 -9.305 1.00 90.00 95 VAL A O 1
ATOM 665 N N . SER A 1 96 ? -7.844 -18.141 -7.893 1.00 91.06 96 SER A N 1
ATOM 666 C CA . SER A 1 96 ? -7.445 -16.759 -7.580 1.00 91.06 96 SER A CA 1
ATOM 667 C C . SER A 1 96 ? -6.485 -16.697 -6.381 1.00 91.06 96 SER A C 1
ATOM 669 O O . SER A 1 96 ? -6.363 -17.662 -5.627 1.00 91.06 96 SER A O 1
ATOM 671 N N . LEU A 1 97 ? -5.841 -15.550 -6.141 1.00 92.50 97 LEU A N 1
ATOM 672 C CA . LEU A 1 97 ? -4.986 -15.290 -4.969 1.00 92.50 97 LEU A CA 1
ATOM 673 C C . LEU A 1 97 ? -5.714 -15.484 -3.624 1.00 92.50 97 LEU A C 1
ATOM 675 O O . LEU A 1 97 ? -5.085 -15.831 -2.627 1.00 92.50 97 LEU A O 1
ATOM 679 N N . THR A 1 98 ? -7.036 -15.296 -3.592 1.00 91.81 98 THR A N 1
ATOM 680 C CA . THR A 1 98 ? -7.859 -15.325 -2.367 1.00 91.81 98 THR A CA 1
ATOM 681 C C . THR A 1 98 ? -8.737 -16.567 -2.227 1.00 91.81 98 THR A C 1
ATOM 683 O O . THR A 1 98 ? -9.412 -16.722 -1.212 1.00 91.81 98 THR A O 1
ATOM 686 N N . SER A 1 99 ? -8.743 -17.462 -3.219 1.00 90.50 99 SER A N 1
ATOM 687 C CA . SER A 1 99 ? -9.624 -18.637 -3.200 1.00 90.50 99 SER A CA 1
ATOM 688 C C . SER A 1 99 ? -9.276 -19.580 -2.035 1.00 90.50 99 SER A C 1
ATOM 690 O O . SER A 1 99 ? -8.082 -19.803 -1.782 1.00 90.50 99 SER A O 1
ATOM 692 N N . PRO A 1 100 ? -10.265 -20.174 -1.341 1.00 91.19 100 PRO A N 1
ATOM 693 C CA . PRO A 1 100 ? -9.998 -21.190 -0.329 1.00 91.19 100 PRO A CA 1
ATOM 694 C C . PRO A 1 100 ? -9.303 -22.411 -0.950 1.00 91.19 100 PRO A C 1
ATOM 696 O O . PRO A 1 100 ? -9.570 -22.774 -2.093 1.00 91.19 100 PRO A O 1
ATOM 699 N N . LEU A 1 101 ? -8.383 -23.007 -0.188 1.00 91.25 101 LEU A N 1
ATOM 700 C CA . LEU A 1 101 ? -7.622 -24.219 -0.546 1.00 91.25 101 LEU A CA 1
ATOM 701 C C . LEU A 1 101 ? -8.148 -25.478 0.159 1.00 91.25 101 LEU A C 1
ATOM 703 O O . LEU A 1 101 ? -7.556 -26.552 0.066 1.00 91.25 101 LEU A O 1
ATOM 707 N N . ILE A 1 102 ? -9.235 -25.310 0.902 1.00 92.12 102 ILE A N 1
ATOM 708 C CA . ILE A 1 102 ? -9.901 -26.345 1.678 1.00 92.12 102 ILE A CA 1
ATOM 709 C C . ILE A 1 102 ? -11.370 -26.381 1.281 1.00 92.12 102 ILE A C 1
ATOM 711 O O . ILE A 1 102 ? -11.936 -25.361 0.871 1.00 92.12 102 ILE A O 1
ATOM 715 N N . ASP A 1 103 ? -11.963 -27.559 1.383 1.00 91.38 103 ASP A N 1
ATOM 716 C CA . ASP A 1 103 ? -13.382 -27.757 1.140 1.00 91.38 103 ASP A CA 1
ATOM 717 C C . ASP A 1 103 ? -14.222 -27.345 2.366 1.00 91.38 103 ASP A C 1
ATOM 719 O O . ASP A 1 103 ? -13.733 -26.764 3.340 1.00 91.38 103 ASP A O 1
ATOM 723 N N . ARG A 1 104 ? -15.529 -27.617 2.307 1.00 91.94 104 ARG A N 1
ATOM 724 C CA . ARG A 1 104 ? -16.468 -27.320 3.403 1.00 91.94 104 ARG A CA 1
ATOM 725 C C . ARG A 1 104 ? -16.328 -28.268 4.594 1.00 91.94 104 ARG A C 1
ATOM 727 O O . ARG A 1 104 ? -16.826 -27.952 5.669 1.00 91.94 104 ARG A O 1
ATOM 734 N N . GLU A 1 105 ? -15.693 -29.412 4.390 1.00 90.50 105 GLU A N 1
ATOM 735 C CA . GLU A 1 105 ? -15.508 -30.468 5.384 1.00 90.50 105 GLU A CA 1
ATOM 736 C C . GLU A 1 105 ? -14.161 -30.315 6.115 1.00 90.50 105 GLU A C 1
ATOM 738 O O . GLU A 1 105 ? -13.933 -30.953 7.141 1.00 90.50 105 GLU A O 1
ATOM 743 N N . GLY A 1 106 ? -13.303 -29.400 5.647 1.00 90.25 106 GLY A N 1
ATOM 744 C CA . GLY A 1 106 ? -12.006 -29.080 6.235 1.00 90.25 106 GLY A CA 1
ATOM 745 C C . GLY A 1 106 ? -10.849 -29.883 5.644 1.00 90.25 106 GLY A C 1
ATOM 746 O O . GLY A 1 106 ? -9.755 -29.866 6.214 1.00 90.25 106 GLY A O 1
ATOM 747 N N . PHE A 1 107 ? -11.058 -30.560 4.514 1.00 89.81 107 PHE A N 1
ATOM 748 C CA . PHE A 1 107 ? -10.037 -31.339 3.830 1.00 89.81 107 PHE A CA 1
ATOM 749 C C . PHE A 1 107 ? -9.392 -30.553 2.676 1.00 89.81 107 PHE A C 1
ATOM 751 O O . PHE A 1 107 ? -9.998 -29.636 2.109 1.00 89.81 107 PHE A O 1
ATOM 758 N N . PRO A 1 108 ? -8.123 -30.857 2.340 1.00 90.69 108 PRO A N 1
ATOM 759 C CA . PRO A 1 108 ? -7.449 -30.243 1.204 1.00 90.69 108 PRO A CA 1
ATOM 760 C C . PRO A 1 108 ? -8.122 -30.655 -0.112 1.00 90.69 108 PRO A C 1
ATOM 762 O O . PRO A 1 108 ? -8.451 -31.828 -0.291 1.00 90.69 108 PRO A O 1
ATOM 765 N N . LEU A 1 109 ? -8.295 -29.713 -1.046 1.00 89.19 109 LEU A N 1
ATOM 766 C CA . LEU A 1 109 ? -8.893 -30.014 -2.354 1.00 89.19 109 LEU A CA 1
ATOM 767 C C . LEU A 1 109 ? -8.030 -31.025 -3.124 1.00 89.19 109 LEU A C 1
ATOM 769 O O . LEU A 1 109 ? -6.867 -30.749 -3.409 1.00 89.19 109 LEU A O 1
ATOM 773 N N . ALA A 1 110 ? -8.618 -32.168 -3.486 1.00 87.00 110 ALA A N 1
ATOM 774 C CA . ALA A 1 110 ? -7.923 -33.249 -4.190 1.00 87.00 110 ALA A CA 1
ATOM 775 C C . ALA A 1 110 ? -7.578 -32.906 -5.650 1.00 87.00 110 ALA A C 1
ATOM 777 O O . ALA A 1 110 ? -6.591 -33.404 -6.185 1.00 87.00 110 ALA A O 1
ATOM 778 N N . ASP A 1 111 ? -8.360 -32.026 -6.276 1.00 86.06 111 ASP A N 1
ATOM 779 C CA . ASP A 1 111 ? -8.234 -31.686 -7.699 1.00 86.06 111 ASP A CA 1
ATOM 780 C C . ASP A 1 111 ? -7.145 -30.633 -7.988 1.00 86.06 111 ASP A C 1
ATOM 782 O O . ASP A 1 111 ? -6.973 -30.203 -9.128 1.00 86.06 111 ASP A O 1
ATOM 786 N N . MET A 1 112 ? -6.417 -30.178 -6.964 1.00 85.25 112 MET A N 1
ATOM 787 C CA . MET A 1 112 ? -5.499 -29.042 -7.040 1.00 85.25 112 MET A CA 1
ATOM 788 C C . MET A 1 112 ? -4.135 -29.389 -6.451 1.00 85.25 112 MET A C 1
ATOM 790 O O . MET A 1 112 ? -4.041 -29.933 -5.351 1.00 85.25 112 MET A O 1
ATOM 794 N N . ASP A 1 113 ? -3.057 -28.979 -7.124 1.00 92.44 113 ASP A N 1
ATOM 795 C CA . ASP A 1 113 ? -1.728 -29.012 -6.511 1.00 92.44 113 ASP A CA 1
ATOM 796 C C . ASP A 1 113 ? -1.563 -27.807 -5.576 1.00 92.44 113 ASP A C 1
ATOM 798 O O . ASP A 1 113 ? -1.126 -26.711 -5.947 1.00 92.44 113 ASP A O 1
ATOM 802 N N . LEU A 1 114 ? -1.923 -28.037 -4.316 1.00 90.19 114 LEU A N 1
ATOM 803 C CA . LEU A 1 114 ? -1.862 -27.047 -3.248 1.00 90.19 114 LEU A CA 1
ATOM 804 C C . LEU A 1 114 ? -0.458 -26.495 -3.019 1.00 90.19 114 LEU A C 1
ATOM 806 O O . LEU A 1 114 ? -0.319 -25.343 -2.600 1.00 90.19 114 LEU A O 1
ATOM 810 N N . LEU A 1 115 ? 0.583 -27.290 -3.273 1.00 93.25 115 LEU A N 1
ATOM 811 C CA . LEU A 1 115 ? 1.956 -26.843 -3.094 1.00 93.25 115 LEU A CA 1
ATOM 812 C C . LEU A 1 115 ? 2.320 -25.825 -4.176 1.00 93.25 115 LEU A C 1
ATOM 814 O O . LEU A 1 115 ? 2.831 -24.747 -3.854 1.00 93.25 115 LEU A O 1
ATOM 818 N N . ALA A 1 116 ? 1.995 -26.120 -5.435 1.00 93.19 116 ALA A N 1
ATOM 819 C CA . ALA A 1 116 ? 2.188 -25.194 -6.547 1.00 93.19 116 ALA A CA 1
ATOM 820 C C . ALA A 1 116 ? 1.394 -23.894 -6.347 1.00 93.19 116 ALA A C 1
ATOM 822 O O . ALA A 1 116 ? 1.935 -22.803 -6.514 1.00 93.19 116 ALA A O 1
ATOM 823 N N . VAL A 1 117 ? 0.137 -23.979 -5.900 1.00 94.75 117 VAL A N 1
ATOM 824 C CA . VAL A 1 117 ? -0.683 -22.781 -5.653 1.00 94.75 117 VAL A CA 1
ATOM 825 C C . VAL A 1 117 ? -0.139 -21.963 -4.493 1.00 94.75 117 VAL A C 1
ATOM 827 O O . VAL A 1 117 ? -0.028 -20.742 -4.595 1.00 94.75 117 VAL A O 1
ATOM 830 N N . ARG A 1 118 ? 0.230 -22.603 -3.381 1.00 94.88 118 ARG A N 1
ATOM 831 C CA . ARG A 1 118 ? 0.747 -21.892 -2.207 1.00 94.88 118 ARG A CA 1
ATOM 832 C C . ARG A 1 118 ? 2.057 -21.175 -2.513 1.00 94.88 118 ARG A C 1
ATOM 834 O O . ARG A 1 118 ? 2.214 -20.020 -2.117 1.00 94.88 118 ARG A O 1
ATOM 841 N N . THR A 1 119 ? 2.959 -21.838 -3.232 1.00 96.00 119 THR A N 1
ATOM 842 C CA . THR A 1 119 ? 4.229 -21.244 -3.666 1.00 96.00 119 THR A CA 1
ATOM 843 C C . THR A 1 119 ? 3.987 -20.107 -4.657 1.00 96.00 119 THR A C 1
ATOM 845 O O . THR A 1 119 ? 4.462 -19.001 -4.417 1.00 96.00 119 THR A O 1
ATOM 848 N N . ALA A 1 120 ? 3.155 -20.308 -5.685 1.00 96.38 120 ALA A N 1
ATOM 849 C CA . ALA A 1 120 ? 2.817 -19.265 -6.655 1.00 96.38 120 ALA A CA 1
ATOM 850 C C . ALA A 1 120 ? 2.183 -18.029 -5.993 1.00 96.38 120 ALA A C 1
ATOM 852 O O . ALA A 1 120 ? 2.601 -16.905 -6.265 1.00 96.38 120 ALA A O 1
ATOM 853 N N . ARG A 1 121 ? 1.231 -18.201 -5.063 1.00 97.06 121 ARG A N 1
ATOM 854 C CA . ARG A 1 121 ? 0.629 -17.075 -4.321 1.00 97.06 121 ARG A CA 1
ATOM 855 C C . ARG A 1 121 ? 1.657 -16.315 -3.489 1.00 97.06 121 ARG A C 1
ATOM 857 O O . ARG A 1 121 ? 1.653 -15.085 -3.479 1.00 97.06 121 ARG A O 1
ATOM 864 N N . GLN A 1 122 ? 2.526 -17.035 -2.780 1.00 96.94 122 GLN A N 1
ATOM 865 C CA . GLN A 1 122 ? 3.581 -16.421 -1.978 1.00 96.94 122 GLN A CA 1
ATOM 866 C C . GLN A 1 122 ? 4.534 -15.603 -2.856 1.00 96.94 122 GLN A C 1
ATOM 868 O O . GLN A 1 122 ? 4.851 -14.461 -2.516 1.00 96.94 122 GLN A O 1
ATOM 873 N N . GLU A 1 123 ? 4.946 -16.163 -3.992 1.00 97.81 123 GLU A N 1
ATOM 874 C CA . GLU A 1 123 ? 5.822 -15.486 -4.941 1.00 97.81 123 GLU A CA 1
ATOM 875 C C . GLU A 1 123 ? 5.162 -14.251 -5.551 1.00 97.81 123 GLU A C 1
ATOM 877 O O . GLU A 1 123 ? 5.764 -13.179 -5.541 1.00 97.81 123 GLU A O 1
ATOM 882 N N . ILE A 1 124 ? 3.894 -14.333 -5.963 1.00 97.62 124 ILE A N 1
ATOM 883 C CA . ILE A 1 124 ? 3.146 -13.175 -6.474 1.00 97.62 124 ILE A CA 1
ATOM 884 C C . ILE A 1 124 ? 3.072 -12.058 -5.430 1.00 97.62 124 ILE A C 1
ATOM 886 O O . ILE A 1 124 ? 3.269 -10.889 -5.766 1.00 97.62 124 ILE A O 1
ATOM 890 N N . HIS A 1 125 ? 2.812 -12.377 -4.160 1.00 97.25 125 HIS A N 1
ATOM 891 C CA . HIS A 1 125 ? 2.794 -11.361 -3.106 1.00 97.25 125 HIS A CA 1
ATOM 892 C C . HIS A 1 125 ? 4.170 -10.721 -2.894 1.00 97.25 125 HIS A C 1
ATOM 894 O O . HIS A 1 125 ? 4.261 -9.498 -2.762 1.00 97.25 125 HIS A O 1
ATOM 900 N N . ARG A 1 126 ? 5.245 -11.517 -2.894 1.00 97.88 126 ARG A N 1
ATOM 901 C CA . ARG A 1 126 ? 6.621 -11.012 -2.789 1.00 97.88 126 ARG A CA 1
ATOM 902 C C . ARG A 1 126 ? 6.965 -10.092 -3.962 1.00 97.88 126 ARG A C 1
ATOM 904 O O . ARG A 1 126 ? 7.355 -8.947 -3.739 1.00 97.88 126 ARG A O 1
ATOM 911 N N . LEU A 1 127 ? 6.748 -10.566 -5.188 1.00 98.00 127 LEU A N 1
ATOM 912 C CA . LEU A 1 127 ? 7.038 -9.838 -6.422 1.00 98.00 127 LEU A CA 1
ATOM 913 C C . LEU A 1 127 ? 6.208 -8.559 -6.541 1.00 98.00 127 LEU A C 1
ATOM 915 O O . LEU A 1 127 ? 6.746 -7.534 -6.943 1.00 98.00 127 LEU A O 1
ATOM 919 N N . ASN A 1 128 ? 4.934 -8.562 -6.136 1.00 97.62 128 ASN A N 1
ATOM 920 C CA . ASN A 1 128 ? 4.122 -7.343 -6.122 1.00 97.62 128 ASN A CA 1
ATOM 921 C C . ASN A 1 128 ? 4.656 -6.295 -5.146 1.00 97.62 128 ASN A C 1
ATOM 923 O O . ASN A 1 128 ? 4.720 -5.116 -5.488 1.00 97.62 128 ASN A O 1
ATOM 927 N N . ASN A 1 129 ? 5.070 -6.707 -3.949 1.00 96.75 129 ASN A N 1
ATOM 928 C CA . ASN A 1 129 ? 5.669 -5.781 -2.993 1.00 96.75 129 ASN A CA 1
ATOM 929 C C . ASN A 1 129 ? 6.980 -5.192 -3.532 1.00 96.75 129 ASN A C 1
ATOM 931 O O . ASN A 1 129 ? 7.211 -3.988 -3.410 1.00 96.75 129 ASN A O 1
ATOM 935 N N . ASP A 1 130 ? 7.822 -6.013 -4.160 1.00 97.12 130 ASP A N 1
ATOM 936 C CA . ASP A 1 130 ? 9.079 -5.554 -4.755 1.00 97.12 130 ASP A CA 1
ATOM 937 C C . ASP A 1 130 ? 8.850 -4.658 -5.980 1.00 97.12 130 ASP A C 1
ATOM 939 O O . ASP A 1 130 ? 9.502 -3.618 -6.106 1.00 97.12 130 ASP A O 1
ATOM 943 N N . ARG A 1 131 ? 7.862 -4.984 -6.821 1.00 97.56 131 ARG A N 1
ATOM 944 C CA . ARG A 1 131 ? 7.388 -4.135 -7.920 1.00 97.56 131 ARG A CA 1
ATOM 945 C C . ARG A 1 131 ? 6.996 -2.750 -7.405 1.00 97.56 131 ARG A C 1
ATOM 947 O O . ARG A 1 131 ? 7.509 -1.753 -7.904 1.00 97.56 131 ARG A O 1
ATOM 954 N N . LEU A 1 132 ? 6.166 -2.682 -6.361 1.00 96.69 132 LEU A N 1
ATOM 955 C CA . LEU A 1 132 ? 5.727 -1.418 -5.755 1.00 96.69 132 LEU A CA 1
ATOM 956 C C . LEU A 1 132 ? 6.893 -0.616 -5.153 1.00 96.69 132 LEU A C 1
ATOM 958 O O . LEU A 1 132 ? 6.927 0.613 -5.269 1.00 96.69 132 LEU A O 1
ATOM 962 N N . ARG A 1 133 ? 7.875 -1.289 -4.536 1.00 96.75 133 ARG A N 1
ATOM 963 C CA . ARG A 1 133 ? 9.099 -0.642 -4.030 1.00 96.75 133 ARG A CA 1
ATOM 964 C C . ARG A 1 133 ? 9.907 -0.007 -5.162 1.00 96.75 133 ARG A C 1
ATOM 966 O O . ARG A 1 133 ? 10.351 1.133 -5.023 1.00 96.75 133 ARG A O 1
ATOM 973 N N . ILE A 1 134 ? 10.081 -0.724 -6.273 1.00 96.50 134 ILE A N 1
ATOM 974 C CA . ILE A 1 134 ? 10.820 -0.237 -7.444 1.00 96.50 134 ILE A CA 1
ATOM 975 C C . ILE A 1 134 ? 10.074 0.912 -8.120 1.00 96.50 134 ILE A C 1
ATOM 977 O O . ILE A 1 134 ? 10.689 1.934 -8.403 1.00 96.50 134 ILE A O 1
ATOM 981 N N . GLU A 1 135 ? 8.761 0.797 -8.319 1.00 95.44 135 GLU A N 1
ATOM 982 C CA . GLU A 1 135 ? 7.935 1.865 -8.897 1.00 95.44 135 GLU A CA 1
ATOM 983 C C . GLU A 1 135 ? 8.003 3.149 -8.061 1.00 95.44 135 GLU A C 1
ATOM 985 O O . GLU A 1 135 ? 8.209 4.238 -8.600 1.00 95.44 135 GLU A O 1
ATOM 990 N N . SER A 1 136 ? 7.926 3.023 -6.734 1.00 95.81 136 SER A N 1
ATOM 991 C CA . SER A 1 136 ? 8.061 4.161 -5.817 1.00 95.81 136 SER A CA 1
ATOM 992 C C . SER A 1 136 ? 9.441 4.819 -5.927 1.00 95.81 136 SER A C 1
ATOM 994 O O . SER A 1 136 ? 9.551 6.046 -5.964 1.00 95.81 136 SER A O 1
ATOM 996 N N . ARG A 1 137 ? 10.511 4.017 -6.024 1.00 94.56 137 ARG A N 1
ATOM 997 C CA . ARG A 1 137 ? 11.879 4.520 -6.219 1.00 94.56 137 ARG A CA 1
ATOM 998 C C . ARG A 1 137 ? 12.044 5.201 -7.578 1.00 94.56 137 ARG A C 1
ATOM 1000 O O . ARG A 1 137 ? 12.634 6.277 -7.647 1.00 94.56 137 ARG A O 1
ATOM 1007 N N . LEU A 1 138 ? 11.498 4.608 -8.637 1.00 95.06 138 LEU A N 1
ATOM 1008 C CA . LEU A 1 138 ? 11.519 5.159 -9.988 1.00 95.06 138 LEU A CA 1
ATOM 1009 C C . LEU A 1 138 ? 10.835 6.529 -10.025 1.00 95.06 138 LEU A C 1
ATOM 1011 O O . LEU A 1 138 ? 11.388 7.472 -10.583 1.00 95.06 138 LEU A O 1
ATOM 1015 N N . HIS A 1 139 ? 9.678 6.661 -9.370 1.00 93.44 139 HIS A N 1
ATOM 1016 C CA . HIS A 1 139 ? 8.966 7.932 -9.254 1.00 93.44 139 HIS A CA 1
ATOM 1017 C C . HIS A 1 139 ? 9.838 9.017 -8.604 1.00 93.44 139 HIS A C 1
ATOM 1019 O O . HIS A 1 139 ? 9.937 10.127 -9.125 1.00 93.44 139 HIS A O 1
ATOM 1025 N N . GLN A 1 140 ? 10.535 8.693 -7.510 1.00 91.69 140 GLN A N 1
ATOM 1026 C CA . GLN A 1 140 ? 11.451 9.626 -6.843 1.00 91.69 140 GLN A CA 1
ATOM 1027 C C . GLN A 1 140 ? 12.630 10.039 -7.737 1.00 91.69 140 GLN A C 1
ATOM 1029 O O . GLN A 1 140 ? 12.973 11.219 -7.803 1.00 91.69 140 GLN A O 1
ATOM 1034 N N . LEU A 1 141 ? 13.248 9.087 -8.442 1.00 91.56 141 LEU A N 1
ATOM 1035 C CA . LEU A 1 141 ? 14.357 9.375 -9.358 1.00 91.56 141 LEU A CA 1
ATOM 1036 C C . LEU A 1 141 ? 13.908 10.218 -10.549 1.00 91.56 141 LEU A C 1
ATOM 1038 O O . LEU A 1 141 ? 14.620 11.134 -10.954 1.00 91.56 141 LEU A O 1
ATOM 1042 N N . LEU A 1 142 ? 12.714 9.950 -11.078 1.00 90.50 142 LEU A N 1
ATOM 1043 C CA . LEU A 1 142 ? 12.142 10.705 -12.183 1.00 90.50 142 LEU A CA 1
ATOM 1044 C C . LEU A 1 142 ? 11.890 12.163 -11.787 1.00 90.50 142 LEU A C 1
ATOM 1046 O O . LEU A 1 142 ? 12.202 13.064 -12.563 1.00 90.50 142 LEU A O 1
ATOM 1050 N N . GLN A 1 143 ? 11.407 12.407 -10.564 1.00 89.25 143 GLN A N 1
ATOM 1051 C CA . GLN A 1 143 ? 11.283 13.766 -10.034 1.00 89.25 143 GLN A CA 1
ATOM 1052 C C . GLN A 1 143 ? 12.633 14.491 -10.015 1.00 89.25 143 GLN A C 1
ATOM 1054 O O . GLN A 1 143 ? 12.684 15.658 -10.382 1.00 89.25 143 GLN A O 1
ATOM 1059 N N . VAL A 1 144 ? 13.726 13.829 -9.619 1.00 88.38 144 VAL A N 1
ATOM 1060 C CA . VAL A 1 144 ? 15.074 14.430 -9.621 1.00 88.38 144 VAL A CA 1
ATOM 1061 C C . VAL A 1 144 ? 15.592 14.653 -11.043 1.00 88.38 144 VAL A C 1
ATOM 1063 O O . VAL A 1 144 ? 16.131 15.713 -11.334 1.00 88.38 144 VAL A O 1
ATOM 1066 N N . ALA A 1 145 ? 15.385 13.696 -11.946 1.00 87.50 145 ALA A N 1
ATOM 1067 C CA . ALA A 1 145 ? 15.842 13.759 -13.333 1.00 87.50 145 ALA A CA 1
ATOM 1068 C C . ALA A 1 145 ? 15.126 14.823 -14.190 1.00 87.50 145 ALA A C 1
ATOM 1070 O O . ALA A 1 145 ? 15.692 15.264 -15.198 1.00 87.50 145 ALA A O 1
ATOM 1071 N N . LEU A 1 146 ? 13.886 15.175 -13.821 1.00 85.44 146 LEU A N 1
ATOM 1072 C CA . LEU A 1 146 ? 13.031 16.171 -14.481 1.00 85.44 146 LEU A CA 1
ATOM 1073 C C . LEU A 1 146 ? 13.053 17.549 -13.813 1.00 85.44 146 LEU A C 1
ATOM 1075 O O . LEU A 1 146 ? 12.460 18.477 -14.370 1.00 85.44 146 LEU A O 1
ATOM 1079 N N . ARG A 1 147 ? 13.707 17.712 -12.650 1.00 82.31 147 ARG A N 1
ATOM 1080 C CA . ARG A 1 147 ? 14.028 19.051 -12.137 1.00 82.31 147 ARG A CA 1
ATOM 1081 C C . ARG A 1 147 ? 14.773 19.756 -13.259 1.00 82.31 147 ARG A C 1
ATOM 1083 O O . ARG A 1 147 ? 15.832 19.296 -13.674 1.00 82.31 147 ARG A O 1
ATOM 1090 N N . ARG A 1 148 ? 14.163 20.801 -13.818 1.00 61.47 148 ARG A N 1
ATOM 1091 C CA . ARG A 1 148 ? 14.837 21.641 -14.801 1.00 61.47 148 ARG A CA 1
ATOM 1092 C C . ARG A 1 148 ? 16.121 22.121 -14.144 1.00 61.47 148 ARG A C 1
ATOM 1094 O O . ARG A 1 148 ? 16.083 22.581 -13.003 1.00 61.47 148 ARG A O 1
ATOM 1101 N N . ASP A 1 149 ? 17.234 21.990 -14.850 1.00 56.12 149 ASP A N 1
ATOM 1102 C CA . ASP A 1 149 ? 18.484 22.652 -14.501 1.00 56.12 149 ASP A CA 1
ATOM 1103 C C . ASP A 1 149 ? 18.281 24.169 -14.693 1.00 56.12 149 ASP A C 1
ATOM 1105 O O . ASP A 1 149 ? 18.860 24.789 -15.578 1.00 56.12 149 ASP A O 1
ATOM 1109 N N . ASP A 1 150 ? 17.414 24.795 -13.888 1.00 52.59 150 ASP A N 1
ATOM 1110 C CA . ASP A 1 150 ? 17.172 26.245 -13.909 1.00 52.59 150 ASP A CA 1
ATOM 1111 C C . ASP A 1 150 ? 18.440 27.027 -13.488 1.00 52.59 150 ASP A C 1
ATOM 1113 O O . ASP A 1 150 ? 18.483 28.253 -13.564 1.00 52.59 150 ASP A O 1
ATOM 1117 N N . SER A 1 151 ? 19.502 26.315 -13.096 1.00 52.97 151 SER A N 1
ATOM 1118 C CA . SER A 1 151 ? 20.836 26.838 -12.799 1.00 52.97 151 SER A CA 1
ATOM 1119 C C . SER A 1 151 ? 21.741 27.002 -14.034 1.00 52.97 151 SER A C 1
ATOM 1121 O O . SER A 1 151 ? 22.763 27.670 -13.924 1.00 52.97 151 SER A O 1
ATOM 1123 N N . GLU A 1 152 ? 21.380 26.461 -15.209 1.00 48.53 152 GLU A N 1
ATOM 1124 C CA . GLU A 1 152 ? 22.136 26.623 -16.472 1.00 48.53 152 GLU A CA 1
ATOM 1125 C C . GLU A 1 152 ? 21.250 27.184 -17.605 1.00 48.53 152 GLU A C 1
ATOM 1127 O O . GLU A 1 152 ? 21.231 26.693 -18.731 1.00 48.53 152 GLU A O 1
ATOM 1132 N N . GLY A 1 153 ? 20.463 28.224 -17.298 1.00 46.75 153 GLY A N 1
ATOM 1133 C CA . GLY A 1 153 ? 19.432 28.765 -18.195 1.00 46.75 153 GLY A CA 1
ATOM 1134 C C . GLY A 1 153 ? 19.464 30.273 -18.460 1.00 46.75 153 GLY A C 1
ATOM 1135 O O . GLY A 1 153 ? 18.467 30.801 -18.948 1.00 46.75 153 GLY A O 1
ATOM 1136 N N . SER A 1 154 ? 20.561 30.989 -18.167 1.00 45.16 154 SER A N 1
ATOM 1137 C CA . SER A 1 154 ? 20.707 32.423 -18.502 1.00 45.16 154 SER A CA 1
ATOM 1138 C C . SER A 1 154 ? 21.570 32.715 -19.740 1.00 45.16 154 SER A C 1
ATOM 1140 O O . SER A 1 154 ? 21.870 33.878 -20.005 1.00 45.16 154 SER A O 1
ATOM 1142 N N . ALA A 1 155 ? 21.954 31.710 -20.533 1.00 51.09 155 ALA A N 1
ATOM 1143 C CA . ALA A 1 155 ? 22.680 31.914 -21.787 1.00 51.09 155 ALA A CA 1
ATOM 1144 C C . ALA A 1 155 ? 21.905 31.332 -22.981 1.00 51.09 155 ALA A C 1
ATOM 1146 O O . ALA A 1 155 ? 21.843 30.128 -23.191 1.00 51.09 155 ALA A O 1
ATOM 1147 N N . GLN A 1 156 ? 21.315 32.246 -23.757 1.00 44.16 156 GLN A N 1
ATOM 1148 C CA . GLN A 1 156 ? 20.907 32.098 -25.158 1.00 44.16 156 GLN A CA 1
ATOM 1149 C C . GLN A 1 156 ? 19.969 30.931 -25.507 1.00 44.16 156 GLN A C 1
ATOM 1151 O O . GLN A 1 156 ? 20.369 29.884 -26.003 1.00 44.16 156 GLN A O 1
ATOM 1156 N N . ARG A 1 157 ? 18.666 31.219 -25.460 1.00 38.84 157 ARG A N 1
ATOM 1157 C CA . ARG A 1 157 ? 17.707 30.639 -26.407 1.00 38.84 157 ARG A CA 1
ATOM 1158 C C . ARG A 1 157 ? 17.732 31.516 -27.671 1.00 38.84 157 ARG A C 1
ATOM 1160 O O . ARG A 1 157 ? 17.225 32.636 -27.596 1.00 38.84 157 ARG A O 1
ATOM 1167 N N . PRO A 1 158 ? 18.309 31.094 -28.816 1.00 43.22 158 PRO A N 1
ATOM 1168 C CA . PRO A 1 158 ? 18.223 31.886 -30.033 1.00 43.22 158 PRO A CA 1
ATOM 1169 C C . PRO A 1 158 ? 16.768 31.863 -30.492 1.00 43.22 158 PRO A C 1
ATOM 1171 O O . PRO A 1 158 ? 16.211 30.813 -30.826 1.00 43.22 158 PRO A O 1
ATOM 1174 N N . LEU A 1 159 ? 16.137 33.031 -30.459 1.00 43.44 159 LEU A N 1
ATOM 1175 C CA . LEU A 1 159 ? 14.866 33.272 -31.117 1.00 43.44 159 LEU A CA 1
ATOM 1176 C C . LEU A 1 159 ? 15.052 32.949 -32.603 1.00 43.44 159 LEU A C 1
ATOM 1178 O O . LEU A 1 159 ? 15.904 33.528 -33.275 1.00 43.44 159 LEU A O 1
ATOM 1182 N N . ARG A 1 160 ? 14.262 32.004 -33.116 1.00 48.12 160 ARG A N 1
ATOM 1183 C CA . ARG A 1 160 ? 14.115 31.805 -34.559 1.00 48.12 160 ARG A CA 1
ATOM 1184 C C . ARG A 1 160 ? 13.561 33.107 -35.160 1.00 48.12 160 ARG A C 1
ATOM 1186 O O . ARG A 1 160 ? 12.505 33.542 -34.700 1.00 48.12 160 ARG A O 1
ATOM 1193 N N . PRO A 1 161 ? 14.209 33.725 -36.164 1.00 45.03 161 PRO A N 1
ATOM 1194 C CA . PRO A 1 161 ? 13.653 34.904 -36.804 1.00 45.03 161 PRO A CA 1
ATOM 1195 C C . PRO A 1 161 ? 12.537 34.455 -37.748 1.00 45.03 161 PRO A C 1
ATOM 1197 O O . PRO A 1 161 ? 12.787 33.767 -38.739 1.00 45.03 161 PRO A O 1
ATO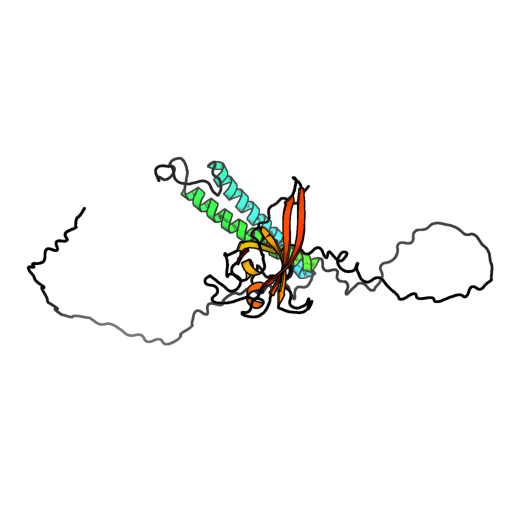M 1200 N N . VAL A 1 162 ? 11.294 34.819 -37.430 1.00 47.44 162 VAL A N 1
ATOM 1201 C CA . VAL A 1 162 ? 10.210 34.766 -38.410 1.00 47.44 162 VAL A CA 1
ATOM 1202 C C . VAL A 1 162 ? 10.362 35.993 -39.307 1.00 47.44 162 VAL A C 1
ATOM 1204 O O . VAL A 1 162 ? 10.342 37.135 -38.850 1.00 47.44 162 VAL A O 1
ATOM 1207 N N . ALA A 1 163 ? 10.610 35.751 -40.588 1.00 41.94 163 ALA A N 1
ATOM 1208 C CA . ALA A 1 163 ? 10.588 36.779 -41.610 1.00 41.94 163 ALA A CA 1
ATOM 1209 C C . ALA A 1 163 ? 9.129 37.085 -41.976 1.00 41.94 163 ALA A C 1
ATOM 1211 O O . ALA A 1 163 ? 8.416 36.171 -42.380 1.00 41.94 163 ALA A O 1
ATOM 1212 N N . ALA A 1 164 ? 8.708 38.350 -41.872 1.00 36.62 164 ALA A N 1
ATOM 1213 C CA . ALA A 1 164 ? 7.577 38.904 -42.624 1.00 36.62 164 ALA A CA 1
ATOM 1214 C C . ALA A 1 164 ? 7.559 40.449 -42.566 1.00 36.62 164 ALA A C 1
ATOM 1216 O O . ALA A 1 164 ? 7.077 41.060 -41.622 1.00 36.62 164 ALA A O 1
ATOM 1217 N N . THR A 1 165 ? 8.142 41.048 -43.606 1.00 39.75 165 THR A N 1
ATOM 1218 C CA . THR A 1 165 ? 7.600 42.144 -44.437 1.00 39.75 165 THR A CA 1
ATOM 1219 C C . THR A 1 165 ? 6.977 43.417 -43.826 1.00 39.75 165 THR A C 1
ATOM 1221 O O . THR A 1 165 ? 5.876 43.412 -43.297 1.00 39.75 165 THR A O 1
ATOM 1224 N N . ASN A 1 166 ? 7.632 44.526 -44.199 1.00 43.88 166 ASN A N 1
ATOM 1225 C CA . ASN A 1 166 ? 7.115 45.815 -44.696 1.00 43.88 166 ASN A CA 1
ATOM 1226 C C . ASN A 1 166 ? 6.389 46.822 -43.773 1.00 43.88 166 ASN A C 1
ATOM 1228 O O . ASN A 1 166 ? 5.202 46.708 -43.506 1.00 43.88 166 ASN A O 1
ATOM 1232 N N . ARG A 1 167 ? 7.146 47.895 -43.461 1.00 40.84 167 ARG A N 1
ATOM 1233 C CA . ARG A 1 167 ? 6.965 49.331 -43.822 1.00 40.84 167 ARG A CA 1
ATOM 1234 C C . ARG A 1 167 ? 5.554 49.924 -43.729 1.00 40.84 167 ARG A C 1
ATOM 1236 O O . ARG A 1 167 ? 4.684 49.378 -44.376 1.00 40.84 167 ARG A O 1
ATOM 1243 N N . HIS A 1 168 ? 5.423 51.078 -43.053 1.00 33.00 168 HIS A N 1
ATOM 1244 C CA . HIS A 1 168 ? 4.736 52.365 -43.375 1.00 33.00 168 HIS A CA 1
ATOM 1245 C C . HIS A 1 168 ? 4.924 53.256 -42.111 1.00 33.00 168 HIS A C 1
ATOM 1247 O O . HIS A 1 168 ? 4.476 52.882 -41.038 1.00 33.00 168 HIS A O 1
ATOM 1253 N N . ALA A 1 169 ? 5.897 54.173 -42.073 1.00 31.64 169 ALA A N 1
ATOM 1254 C CA . ALA A 1 169 ? 5.799 55.610 -42.377 1.00 31.64 169 ALA A CA 1
ATOM 1255 C C . ALA A 1 169 ? 4.999 56.465 -41.357 1.00 31.64 169 ALA A C 1
ATOM 1257 O O . ALA A 1 169 ? 3.816 56.229 -41.142 1.00 31.64 169 ALA A O 1
ATOM 1258 N N . SER A 1 170 ? 5.676 57.524 -40.872 1.00 34.34 170 SER A N 1
ATOM 1259 C CA . SER A 1 170 ? 5.149 58.841 -40.439 1.00 34.34 170 SER A CA 1
ATOM 1260 C C . SER A 1 170 ? 4.989 59.143 -38.936 1.00 34.34 170 SER A C 1
ATOM 1262 O O . SER A 1 170 ? 4.074 58.678 -38.273 1.00 34.34 170 SER A O 1
ATOM 1264 N N . ALA A 1 171 ? 5.908 59.994 -38.458 1.00 32.31 171 ALA A N 1
ATOM 1265 C CA . ALA A 1 171 ? 5.713 61.237 -37.694 1.00 32.31 171 ALA A CA 1
ATOM 1266 C C . ALA A 1 171 ? 4.451 61.428 -36.825 1.00 32.31 171 ALA A C 1
ATOM 1268 O O . ALA A 1 171 ? 3.349 61.459 -37.355 1.00 32.31 171 ALA A O 1
ATOM 1269 N N . ALA A 1 172 ? 4.646 61.777 -35.546 1.00 32.34 172 ALA A N 1
ATOM 1270 C CA . ALA A 1 172 ? 4.216 63.060 -34.964 1.00 32.34 172 ALA A CA 1
ATOM 1271 C C . ALA A 1 172 ? 4.481 63.110 -33.447 1.00 32.34 172 ALA A C 1
ATOM 1273 O O . ALA A 1 172 ? 4.418 62.112 -32.736 1.00 32.34 172 ALA A O 1
ATOM 1274 N N . THR A 1 173 ? 4.813 64.315 -33.004 1.00 31.11 173 THR A N 1
ATOM 1275 C CA . THR A 1 173 ? 4.974 64.825 -31.638 1.00 31.11 173 THR A CA 1
ATOM 1276 C C . THR A 1 173 ? 3.630 64.980 -30.900 1.00 31.11 173 THR A C 1
ATOM 1278 O O . THR A 1 173 ? 2.589 64.725 -31.498 1.00 31.11 173 THR A O 1
ATOM 1281 N N . SER A 1 174 ? 3.679 65.519 -29.665 1.00 35.66 174 SER A N 1
ATOM 1282 C CA . SER A 1 174 ? 2.581 66.024 -28.794 1.00 35.66 174 SER A CA 1
ATOM 1283 C C . SER A 1 174 ? 1.667 64.964 -28.157 1.00 35.66 174 SER A C 1
ATOM 1285 O O . SER A 1 174 ? 1.338 63.978 -28.795 1.00 35.66 174 SER A O 1
ATOM 1287 N N . ASP A 1 175 ? 1.167 65.061 -26.925 1.00 29.52 175 ASP A N 1
ATOM 1288 C CA . ASP A 1 175 ? 1.343 65.961 -25.781 1.00 29.52 175 ASP A CA 1
ATOM 1289 C C . ASP A 1 175 ? 0.656 65.283 -24.570 1.00 29.52 175 ASP A C 1
ATOM 1291 O O . ASP A 1 175 ? -0.228 64.449 -24.744 1.00 29.52 175 ASP A O 1
ATOM 1295 N N . VAL A 1 176 ? 1.100 65.646 -23.362 1.00 37.66 176 VAL A N 1
ATOM 1296 C CA . VAL A 1 176 ? 0.329 65.827 -22.111 1.00 37.66 176 VAL A CA 1
ATOM 1297 C C . VAL A 1 176 ? -0.873 64.903 -21.836 1.00 37.66 176 VAL A C 1
ATOM 1299 O O . VAL A 1 176 ? -1.928 65.088 -22.419 1.00 37.66 176 VAL A O 1
ATOM 1302 N N . GLU A 1 177 ? -0.805 64.105 -20.758 1.00 30.86 177 GLU A N 1
ATOM 1303 C CA . GLU A 1 177 ? -1.897 64.123 -19.767 1.00 30.86 177 GLU A CA 1
ATOM 1304 C C . GLU A 1 177 ? -1.423 63.709 -18.364 1.00 30.86 177 GLU A C 1
ATOM 1306 O O . GLU A 1 177 ? -1.092 62.560 -18.070 1.00 30.86 177 GLU A O 1
ATOM 1311 N N . ALA A 1 178 ? -1.405 64.695 -17.470 1.00 32.97 178 ALA A N 1
ATOM 1312 C CA . ALA A 1 178 ? -1.497 64.482 -16.040 1.00 32.97 178 ALA A CA 1
ATOM 1313 C C . ALA A 1 178 ? -2.950 64.140 -15.690 1.00 32.97 178 ALA A C 1
ATOM 1315 O O . ALA A 1 178 ? -3.837 64.866 -16.134 1.00 32.97 178 ALA A O 1
ATOM 1316 N N . ARG A 1 179 ? -3.182 63.161 -14.801 1.00 33.78 179 ARG A N 1
ATOM 1317 C CA . ARG A 1 179 ? -3.953 63.369 -13.555 1.00 33.78 179 ARG A CA 1
ATOM 1318 C C . ARG A 1 179 ? -4.167 62.098 -12.724 1.00 33.78 179 ARG A C 1
ATOM 1320 O O . ARG A 1 179 ? -4.557 61.044 -13.205 1.00 33.78 179 ARG A O 1
ATOM 1327 N N . SER A 1 180 ? -3.999 62.338 -11.423 1.00 35.16 180 SER A N 1
ATOM 1328 C CA . SER A 1 180 ? -4.688 61.736 -10.276 1.00 35.16 180 SER A CA 1
ATOM 1329 C C . SER A 1 180 ? -4.450 60.263 -9.954 1.00 35.16 180 SER A C 1
ATOM 1331 O O . SER A 1 180 ? -5.238 59.374 -10.254 1.00 35.16 180 SER A O 1
ATOM 1333 N N . ASN A 1 181 ? -3.421 60.096 -9.126 1.00 43.69 181 ASN A N 1
ATOM 1334 C CA . ASN A 1 181 ? -3.458 59.273 -7.928 1.00 43.69 181 ASN A CA 1
ATOM 1335 C C . ASN A 1 181 ? -4.754 59.546 -7.128 1.00 43.69 181 ASN A C 1
ATOM 1337 O O . ASN A 1 181 ? -4.952 60.657 -6.636 1.00 43.69 181 ASN A O 1
ATOM 1341 N N . ALA A 1 182 ? -5.620 58.546 -6.994 1.00 31.92 182 ALA A N 1
ATOM 1342 C CA . ALA A 1 182 ? -6.682 58.518 -5.995 1.00 31.92 182 ALA A CA 1
ATOM 1343 C C . ALA A 1 182 ? -6.905 57.065 -5.577 1.00 31.92 182 ALA A C 1
ATOM 1345 O O . ALA A 1 182 ? -7.591 56.285 -6.229 1.00 31.92 182 ALA A O 1
ATOM 1346 N N . ASN A 1 183 ? -6.253 56.722 -4.477 1.00 48.81 183 ASN A N 1
ATOM 1347 C CA . ASN A 1 183 ? -6.546 55.564 -3.659 1.00 48.81 183 ASN A CA 1
ATOM 1348 C C . ASN A 1 183 ? -7.910 55.795 -2.979 1.00 48.81 183 ASN A C 1
ATOM 1350 O O . ASN A 1 183 ? -8.069 56.842 -2.346 1.00 48.81 183 ASN A O 1
ATOM 1354 N N . PRO A 1 184 ? -8.854 54.842 -3.000 1.00 41.59 184 PRO A N 1
ATOM 1355 C CA . PRO A 1 184 ? -9.811 54.718 -1.923 1.00 41.59 184 PRO A CA 1
ATOM 1356 C C . PRO A 1 184 ? -9.517 53.415 -1.184 1.00 41.59 184 PRO A C 1
ATOM 1358 O O . PRO A 1 184 ? -10.021 52.341 -1.500 1.00 41.59 184 PRO A O 1
ATOM 1361 N N . SER A 1 185 ? -8.700 53.544 -0.143 1.00 40.69 185 SER A N 1
ATOM 1362 C CA . SER A 1 185 ? -8.870 52.719 1.043 1.00 40.69 185 SER A CA 1
ATOM 1363 C C . SER A 1 185 ? -10.182 53.142 1.699 1.00 40.69 185 SER A C 1
ATOM 1365 O O . SER A 1 185 ? -10.226 54.230 2.267 1.00 40.69 185 SER A O 1
ATOM 1367 N N . ALA A 1 186 ? -11.214 52.299 1.642 1.00 39.81 186 ALA A N 1
ATOM 1368 C CA . ALA A 1 186 ? -12.055 51.981 2.799 1.00 39.81 186 ALA A CA 1
ATOM 1369 C C . ALA A 1 186 ? -13.190 51.009 2.439 1.00 39.81 186 ALA A C 1
ATOM 1371 O O . ALA A 1 186 ? -13.949 51.234 1.502 1.00 39.81 186 ALA A O 1
ATOM 1372 N N . SER A 1 187 ? -13.336 50.010 3.312 1.00 43.09 187 SER A N 1
ATOM 1373 C CA . SER A 1 187 ? -14.542 49.220 3.585 1.00 43.09 187 SER A CA 1
ATOM 1374 C C . SER A 1 187 ? -14.973 48.158 2.576 1.00 43.09 187 SER A C 1
ATOM 1376 O O . SER A 1 187 ? -15.822 48.389 1.725 1.00 43.09 187 SER A O 1
ATOM 1378 N N . ALA A 1 188 ? -14.503 46.932 2.819 1.00 39.28 188 ALA A N 1
ATOM 1379 C CA . ALA A 1 188 ? -15.393 45.789 3.033 1.00 39.28 188 ALA A CA 1
ATOM 1380 C C . ALA A 1 188 ? -14.602 44.650 3.697 1.00 39.28 188 ALA A C 1
ATOM 1382 O O . ALA A 1 188 ? -14.016 43.789 3.040 1.00 39.28 188 ALA A O 1
ATOM 1383 N N . ASN A 1 189 ? -14.595 44.667 5.031 1.00 50.09 189 ASN A N 1
ATOM 1384 C CA . ASN A 1 189 ? -14.594 43.425 5.794 1.00 50.09 189 ASN A CA 1
ATOM 1385 C C . ASN A 1 189 ? -15.728 42.535 5.254 1.00 50.09 189 ASN A C 1
ATOM 1387 O O . ASN A 1 189 ? -16.791 43.064 4.944 1.00 50.09 189 ASN A O 1
ATOM 1391 N N . ASP A 1 190 ? -15.449 41.233 5.116 1.00 36.38 190 ASP A N 1
ATOM 1392 C CA . ASP A 1 190 ? -16.401 40.099 5.140 1.00 36.38 190 ASP A CA 1
ATOM 1393 C C . ASP A 1 190 ? -16.236 39.032 4.049 1.00 36.38 190 ASP A C 1
ATOM 1395 O O . ASP A 1 190 ? -16.965 38.045 4.084 1.00 36.38 190 ASP A O 1
ATOM 1399 N N . HIS A 1 191 ? -15.317 39.127 3.079 1.00 37.75 191 HIS A N 1
ATOM 1400 C CA . HIS A 1 191 ? -15.274 38.135 1.972 1.00 37.75 191 HIS A CA 1
ATOM 1401 C C . HIS A 1 191 ? -13.931 37.394 1.786 1.00 37.75 191 HIS A C 1
ATOM 1403 O O . HIS A 1 191 ? -13.734 36.696 0.791 1.00 37.75 191 HIS A O 1
ATOM 1409 N N . ALA A 1 192 ? -13.015 37.464 2.759 1.00 35.31 192 ALA A N 1
ATOM 1410 C CA . ALA A 1 192 ? -11.688 36.833 2.673 1.00 35.31 192 ALA A CA 1
ATOM 1411 C C . ALA A 1 192 ? -11.644 35.325 3.021 1.00 35.31 192 ALA A C 1
ATOM 1413 O O . ALA A 1 192 ? -10.591 34.708 2.896 1.00 35.31 192 ALA A O 1
ATOM 1414 N N . ALA A 1 193 ? -12.760 34.705 3.424 1.00 40.41 193 ALA A N 1
ATOM 1415 C CA . ALA A 1 193 ? -12.780 33.304 3.873 1.00 40.41 193 ALA A CA 1
ATOM 1416 C C . ALA A 1 193 ? -13.049 32.260 2.764 1.00 40.41 193 ALA A C 1
ATOM 1418 O O . ALA A 1 193 ? -12.965 31.066 3.029 1.00 40.41 193 ALA A O 1
ATOM 1419 N N . ALA A 1 194 ? -13.372 32.666 1.528 1.00 40.31 194 ALA A N 1
ATOM 1420 C CA . ALA A 1 194 ? -13.943 31.746 0.528 1.00 40.31 194 ALA A CA 1
ATOM 1421 C C . ALA A 1 194 ? -13.172 31.610 -0.803 1.00 40.31 194 ALA A C 1
ATOM 1423 O O . ALA A 1 194 ? -13.692 31.012 -1.742 1.00 40.31 194 ALA A O 1
ATOM 1424 N N . ARG A 1 195 ? -11.950 32.147 -0.942 1.00 36.50 195 ARG A N 1
ATOM 1425 C CA . ARG A 1 195 ? -11.218 32.133 -2.234 1.00 36.50 195 ARG A CA 1
ATOM 1426 C C . ARG A 1 195 ? -9.747 31.721 -2.150 1.00 36.50 195 ARG A C 1
ATOM 1428 O O . ARG A 1 195 ? -8.916 32.195 -2.915 1.00 36.50 195 ARG A O 1
ATOM 1435 N N . GLY A 1 196 ? -9.439 30.794 -1.249 1.00 36.22 196 GLY A N 1
ATOM 1436 C CA . GLY A 1 196 ? -8.116 30.183 -1.119 1.00 36.22 196 GLY A CA 1
ATOM 1437 C C . GLY A 1 196 ? -8.200 28.672 -0.962 1.00 36.22 196 GLY A C 1
ATOM 1438 O O . GLY A 1 196 ? -7.569 28.125 -0.066 1.00 36.22 196 GLY A O 1
ATOM 1439 N N . ALA A 1 197 ? -9.002 27.990 -1.786 1.00 45.66 197 ALA A N 1
ATOM 1440 C CA . ALA A 1 197 ? -8.960 26.534 -1.878 1.00 45.66 197 ALA A CA 1
ATOM 1441 C C . ALA A 1 197 ? -7.639 26.118 -2.547 1.00 45.66 197 ALA A C 1
ATOM 1443 O O . ALA A 1 197 ? -7.590 25.770 -3.725 1.00 45.66 197 ALA A O 1
ATOM 1444 N N . ILE A 1 198 ? -6.542 26.189 -1.789 1.00 51.25 198 ILE A N 1
ATOM 1445 C CA . ILE A 1 198 ? -5.381 25.342 -2.035 1.00 51.25 198 ILE A CA 1
ATOM 1446 C C . ILE A 1 198 ? -5.955 23.926 -2.059 1.00 51.25 198 ILE A C 1
ATOM 1448 O O . ILE A 1 198 ? -6.585 23.507 -1.090 1.00 51.25 198 ILE A O 1
ATOM 1452 N N . HIS A 1 199 ? -5.828 23.234 -3.187 1.00 62.72 199 HIS A N 1
ATOM 1453 C CA . HIS A 1 199 ? -6.300 21.864 -3.358 1.00 62.72 199 HIS A CA 1
ATOM 1454 C C . HIS A 1 199 ? -5.473 20.938 -2.450 1.00 62.72 199 HIS A C 1
ATOM 1456 O O . HIS A 1 199 ? -4.497 20.324 -2.878 1.00 62.72 199 HIS A O 1
ATOM 1462 N N . LEU A 1 200 ? -5.804 20.920 -1.157 1.00 76.94 200 LEU A N 1
ATOM 1463 C CA . LEU A 1 200 ? -5.175 20.056 -0.172 1.00 76.94 200 LEU A CA 1
ATOM 1464 C C . LEU A 1 200 ? -5.624 18.629 -0.476 1.00 76.94 200 LEU A C 1
ATOM 1466 O O . LEU A 1 200 ? -6.819 18.330 -0.472 1.00 76.94 200 LEU A O 1
ATOM 1470 N N . GLN A 1 201 ? -4.667 17.757 -0.780 1.00 84.31 201 GLN A N 1
ATOM 1471 C CA . GLN A 1 201 ? -4.966 16.350 -1.000 1.00 84.31 201 GLN A CA 1
ATOM 1472 C C . GLN A 1 201 ? -5.195 15.644 0.340 1.00 84.31 201 GLN A C 1
ATOM 1474 O O . GLN A 1 201 ? -4.410 15.841 1.272 1.00 84.31 201 GLN A O 1
ATOM 1479 N N . PRO A 1 202 ? -6.237 14.803 0.453 1.00 89.81 202 PRO A N 1
ATOM 1480 C CA . PRO A 1 202 ? -6.411 13.970 1.629 1.00 89.81 202 PRO A CA 1
ATOM 1481 C C . PRO A 1 202 ? -5.296 12.925 1.699 1.00 89.81 202 PRO A C 1
ATOM 1483 O O . PRO A 1 202 ? -5.042 12.216 0.727 1.00 89.81 202 PRO A O 1
ATOM 1486 N N . PHE A 1 203 ? -4.650 12.808 2.856 1.00 90.81 203 PHE A N 1
ATOM 1487 C CA . PHE A 1 203 ? -3.563 11.841 3.070 1.00 90.81 203 PHE A CA 1
ATOM 1488 C C . PHE A 1 203 ? -3.922 10.737 4.068 1.00 90.81 203 PHE A C 1
ATOM 1490 O O . PHE A 1 203 ? -3.192 9.753 4.200 1.00 90.81 203 PHE A O 1
ATOM 1497 N N . ALA A 1 204 ? -5.033 10.893 4.787 1.00 91.56 204 ALA A N 1
ATOM 1498 C CA . ALA A 1 204 ? -5.522 9.935 5.768 1.00 91.56 204 ALA A CA 1
ATOM 1499 C C . ALA A 1 204 ? -7.052 9.983 5.859 1.00 91.56 204 ALA A C 1
ATOM 1501 O O . ALA A 1 204 ? -7.674 10.961 5.451 1.00 91.56 204 ALA A O 1
ATOM 1502 N N . GLN A 1 205 ? -7.657 8.943 6.422 1.00 93.31 205 GLN A N 1
ATOM 1503 C CA . GLN A 1 205 ? -9.088 8.865 6.697 1.00 93.31 205 GLN A CA 1
ATOM 1504 C C . GLN A 1 205 ? -9.324 8.405 8.136 1.00 93.31 205 GLN A C 1
ATOM 1506 O O . GLN A 1 205 ? -8.604 7.550 8.660 1.00 93.31 205 GLN A O 1
ATOM 1511 N N . ILE A 1 206 ? -10.353 8.954 8.777 1.00 93.69 206 ILE A N 1
ATOM 1512 C CA . ILE A 1 206 ? -10.824 8.484 10.078 1.00 93.69 206 ILE A CA 1
ATOM 1513 C C . ILE A 1 206 ? -11.647 7.214 9.869 1.00 93.69 206 ILE A C 1
ATOM 1515 O O . ILE A 1 206 ? -12.726 7.252 9.289 1.00 93.69 206 ILE A O 1
ATOM 1519 N N . ASN A 1 207 ? -11.144 6.084 10.359 1.00 91.88 207 ASN A N 1
ATOM 1520 C CA . ASN A 1 207 ? -11.828 4.797 10.256 1.00 91.88 207 ASN A CA 1
ATOM 1521 C C . ASN A 1 207 ? -12.875 4.628 11.364 1.00 91.88 207 ASN A C 1
ATOM 1523 O O . ASN A 1 207 ? -13.997 4.194 11.125 1.00 91.88 207 ASN A O 1
ATOM 1527 N N . SER A 1 208 ? -12.523 4.995 12.597 1.00 92.06 208 SER A N 1
ATOM 1528 C CA . SER A 1 208 ? -13.443 4.920 13.732 1.00 92.06 208 SER A CA 1
ATOM 1529 C C . SER A 1 208 ? -13.128 5.968 14.793 1.00 92.06 208 SER A C 1
ATOM 1531 O O . SER A 1 208 ? -11.986 6.409 14.945 1.00 92.06 208 SER A O 1
ATOM 1533 N N . VAL A 1 209 ? -14.156 6.366 15.541 1.00 92.94 209 VAL A N 1
ATOM 1534 C CA . VAL A 1 209 ? -14.057 7.300 16.667 1.00 92.94 209 VAL A CA 1
ATOM 1535 C C . VAL A 1 209 ? -14.652 6.619 17.892 1.00 92.94 209 VAL A C 1
ATOM 1537 O O . VAL A 1 209 ? -15.747 6.065 17.829 1.00 92.94 209 VAL A O 1
ATOM 1540 N N . SER A 1 210 ? -13.913 6.626 18.999 1.00 92.81 210 SER A N 1
ATOM 1541 C CA . SER A 1 210 ? -14.380 6.071 20.270 1.00 92.81 210 SER A CA 1
ATOM 1542 C C . SER A 1 210 ? -15.474 6.969 20.852 1.00 92.81 210 SER A C 1
ATOM 1544 O O . SER A 1 210 ? -15.367 8.187 20.724 1.00 92.81 210 SER A O 1
ATOM 1546 N N . PRO A 1 211 ? -16.507 6.414 21.503 1.00 88.56 211 PRO A N 1
ATOM 1547 C CA . PRO A 1 211 ? -17.559 7.213 22.127 1.00 88.56 211 PRO A CA 1
ATOM 1548 C C . PRO A 1 211 ? -17.019 8.086 23.276 1.00 88.56 211 PRO A C 1
ATOM 1550 O O . PRO A 1 211 ? -15.869 7.952 23.708 1.00 88.56 211 PRO A O 1
ATOM 1553 N N . ALA A 1 212 ? -17.851 9.008 23.771 1.00 83.38 212 ALA A N 1
ATOM 1554 C CA . ALA A 1 212 ? -17.507 9.881 24.895 1.00 83.38 212 ALA A CA 1
ATOM 1555 C C . ALA A 1 212 ? -16.924 9.079 26.084 1.00 83.38 212 ALA A C 1
ATOM 1557 O O . ALA A 1 212 ? -17.465 8.019 26.404 1.00 83.38 212 ALA A O 1
ATOM 1558 N N . PRO A 1 213 ? -15.853 9.563 26.752 1.00 86.50 213 PRO A N 1
ATOM 1559 C CA . PRO A 1 213 ? -15.333 10.937 26.739 1.00 86.50 213 PRO A CA 1
ATOM 1560 C C . PRO A 1 213 ? -14.107 11.182 25.826 1.00 86.50 213 PRO A C 1
ATOM 1562 O O . PRO A 1 213 ? -13.313 12.086 26.101 1.00 86.50 213 PRO A O 1
ATOM 1565 N N . ALA A 1 214 ? -13.941 10.421 24.738 1.00 90.50 214 ALA A N 1
ATOM 1566 C CA . ALA A 1 214 ? -12.798 10.555 23.827 1.00 90.50 214 ALA A CA 1
ATOM 1567 C C . ALA A 1 214 ? -12.614 11.982 23.241 1.00 90.50 214 ALA A C 1
ATOM 1569 O O . ALA A 1 214 ? -13.596 12.597 22.807 1.00 90.50 214 ALA A O 1
ATOM 1570 N N . PRO A 1 215 ? -11.374 12.508 23.144 1.00 92.88 215 PRO A N 1
ATOM 1571 C CA . PRO A 1 215 ? -11.101 13.823 22.551 1.00 92.88 215 PRO A CA 1
ATOM 1572 C C . PRO A 1 215 ? -11.608 14.001 21.115 1.00 92.88 215 PRO A C 1
ATOM 1574 O O . PRO A 1 215 ? -12.191 15.037 20.801 1.00 92.88 215 PRO A O 1
ATOM 1577 N N . ALA A 1 216 ? -11.449 12.990 20.257 1.00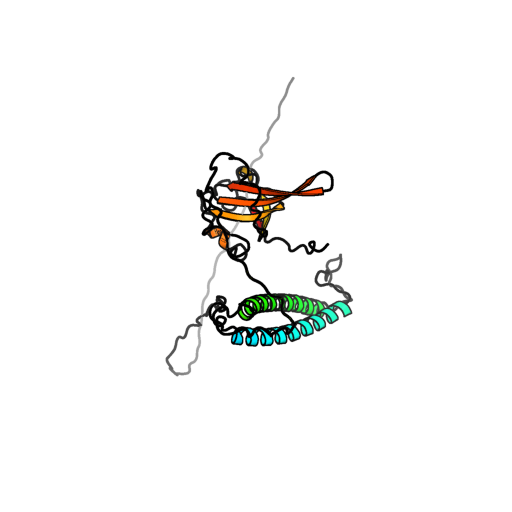 92.88 216 ALA A N 1
ATOM 1578 C CA . ALA A 1 216 ? -11.940 13.017 18.880 1.00 92.88 216 ALA A CA 1
ATOM 1579 C C . ALA A 1 216 ? -13.473 13.097 18.800 1.00 92.88 216 ALA A C 1
ATOM 1581 O O . ALA A 1 216 ? -14.004 13.835 17.971 1.00 92.88 216 ALA A O 1
ATOM 1582 N N . TYR A 1 217 ? -14.183 12.413 19.705 1.00 93.19 217 TYR A N 1
ATOM 1583 C CA . TYR A 1 217 ? -15.641 12.503 19.809 1.00 93.19 217 TYR A CA 1
ATOM 1584 C C . TYR A 1 217 ? -16.088 13.899 20.245 1.00 93.19 217 TYR A C 1
ATOM 1586 O O . TYR A 1 217 ? -16.992 14.476 19.649 1.00 93.19 217 TYR A O 1
ATOM 1594 N N . ARG A 1 218 ? -15.420 14.477 21.253 1.00 92.38 218 ARG A N 1
ATOM 1595 C CA . ARG A 1 218 ? -15.716 15.833 21.747 1.00 92.38 218 ARG A CA 1
ATOM 1596 C C . ARG A 1 218 ? -15.469 16.912 20.696 1.00 92.38 218 ARG A C 1
ATOM 1598 O O . ARG A 1 218 ? -16.172 17.915 20.701 1.00 92.38 218 ARG A O 1
ATOM 1605 N N . ALA A 1 219 ? -14.495 16.700 19.815 1.00 91.12 219 ALA A N 1
ATOM 1606 C CA . ALA A 1 219 ? -14.249 17.583 18.684 1.00 91.12 219 ALA A CA 1
ATOM 1607 C C . ALA A 1 219 ? -15.266 17.406 17.547 1.00 91.12 219 ALA A C 1
ATOM 1609 O O . ALA A 1 219 ? -15.346 18.274 16.694 1.00 91.12 219 ALA A O 1
ATOM 1610 N N . GLY A 1 220 ? -16.060 16.330 17.522 1.00 92.12 220 GLY A N 1
ATOM 1611 C CA . GLY A 1 220 ? -17.045 16.090 16.461 1.00 92.12 220 GLY A CA 1
ATOM 1612 C C . GLY A 1 220 ? -16.458 15.488 15.180 1.00 92.12 220 GLY A C 1
ATOM 1613 O O . GLY A 1 220 ? -17.076 15.585 14.112 1.00 92.12 220 GLY A O 1
ATOM 1614 N N . LEU A 1 221 ? -15.283 14.857 15.278 1.00 93.12 221 LEU A N 1
ATOM 1615 C CA . LEU A 1 221 ? -14.744 14.025 14.206 1.00 93.12 221 LEU A CA 1
ATOM 1616 C C . LEU A 1 221 ? -15.637 12.800 14.006 1.00 93.12 221 LEU A C 1
ATOM 1618 O O . LEU A 1 221 ? -16.160 12.232 14.968 1.00 93.12 221 LEU A O 1
ATOM 1622 N N . GLN A 1 222 ? -15.809 12.393 12.753 1.00 93.12 222 GLN A N 1
ATOM 1623 C CA . GLN A 1 222 ? -16.674 11.281 12.378 1.00 93.12 222 GLN A CA 1
ATOM 1624 C C . GLN A 1 222 ? -15.908 10.233 11.563 1.00 93.12 222 GLN A C 1
ATOM 1626 O O . GLN A 1 222 ? -14.951 10.569 10.860 1.00 93.12 222 GLN A O 1
ATOM 1631 N N . PRO A 1 223 ? -16.317 8.952 11.635 1.00 92.75 223 PRO A N 1
ATOM 1632 C CA . PRO A 1 223 ? -15.873 7.947 10.677 1.00 92.75 223 PRO A CA 1
ATOM 1633 C C . PRO A 1 223 ? -16.149 8.417 9.244 1.00 92.75 223 PRO A C 1
ATOM 1635 O O . PRO A 1 223 ? -17.222 8.945 8.962 1.00 92.75 223 PRO A O 1
ATOM 1638 N N . GLY A 1 224 ? -15.183 8.230 8.352 1.00 90.50 224 GLY A N 1
ATOM 1639 C CA . GLY A 1 224 ? -15.252 8.661 6.957 1.00 90.50 224 GLY A CA 1
ATOM 1640 C C . GLY A 1 224 ? -14.599 10.015 6.666 1.00 90.50 224 GLY A C 1
ATOM 1641 O O . GLY A 1 224 ? -14.300 10.276 5.502 1.00 90.50 224 GLY A O 1
ATOM 1642 N N . ASP A 1 225 ? -14.304 10.836 7.681 1.00 92.56 225 ASP A N 1
ATOM 1643 C CA . ASP A 1 225 ? -13.640 12.133 7.494 1.00 92.56 225 ASP A CA 1
ATOM 1644 C C . ASP A 1 225 ? -12.255 11.968 6.850 1.00 92.56 225 ASP A C 1
ATOM 1646 O O . ASP A 1 225 ? -11.408 11.215 7.343 1.00 92.56 225 ASP A O 1
ATOM 1650 N N . LEU A 1 226 ? -12.008 12.698 5.759 1.00 92.25 226 LEU A N 1
ATOM 1651 C CA . LEU A 1 226 ? -10.738 12.693 5.037 1.00 92.25 226 LEU A CA 1
ATOM 1652 C C . LEU A 1 226 ? -9.829 13.799 5.570 1.00 92.25 226 LEU A C 1
ATOM 1654 O O . LEU A 1 226 ? -10.126 14.980 5.434 1.00 92.25 226 LEU A O 1
ATOM 1658 N N . ILE A 1 227 ? -8.699 13.436 6.156 1.00 92.38 227 ILE A N 1
ATOM 1659 C CA . ILE A 1 227 ? -7.760 14.382 6.756 1.00 92.38 227 ILE A CA 1
ATOM 1660 C C . ILE A 1 227 ? -6.917 15.020 5.652 1.00 92.38 227 ILE A C 1
ATOM 1662 O O . ILE A 1 227 ? -6.202 14.330 4.922 1.00 92.38 227 ILE A O 1
ATOM 1666 N N . LEU A 1 228 ? -7.003 16.345 5.558 1.00 90.44 228 LEU A N 1
ATOM 1667 C CA . LEU A 1 228 ? -6.246 17.168 4.617 1.00 90.44 228 LEU A CA 1
ATOM 1668 C C . LEU A 1 228 ? -4.946 17.675 5.244 1.00 90.44 228 LEU A C 1
ATOM 1670 O O . LEU A 1 228 ? -3.903 17.689 4.595 1.00 90.44 228 LEU A O 1
ATOM 1674 N N . ARG A 1 229 ? -5.028 18.099 6.510 1.00 90.06 229 ARG A N 1
ATOM 1675 C CA . ARG A 1 229 ? -3.946 18.766 7.235 1.00 90.06 229 ARG A CA 1
ATOM 1676 C C . ARG A 1 229 ? -4.118 18.632 8.741 1.00 90.06 229 ARG A C 1
ATOM 1678 O O . ARG A 1 229 ? -5.241 18.664 9.241 1.00 90.06 229 ARG A O 1
ATOM 1685 N N . VAL A 1 230 ? -3.011 18.512 9.468 1.00 90.88 230 VAL A N 1
ATOM 1686 C CA . VAL A 1 230 ? -2.992 18.475 10.937 1.00 90.88 230 VAL A CA 1
ATOM 1687 C C . VAL A 1 230 ? -1.934 19.437 11.468 1.00 90.88 230 VAL A C 1
ATOM 1689 O O . VAL A 1 230 ? -0.772 19.326 11.094 1.00 90.88 230 VAL A O 1
ATOM 1692 N N . SER A 1 231 ? -2.288 20.368 12.355 1.00 88.12 231 SER A N 1
ATOM 1693 C CA . SER A 1 231 ? -1.345 21.334 12.948 1.00 88.12 231 SER A CA 1
ATOM 1694 C C . SER A 1 231 ? -1.349 21.301 14.480 1.00 88.12 231 SER A C 1
ATOM 1696 O O . SER A 1 231 ? -2.339 20.932 15.112 1.00 88.12 231 SER A O 1
ATOM 1698 N N . SER A 1 232 ? -0.218 21.665 15.098 1.00 84.06 232 SER A N 1
ATOM 1699 C CA . SER A 1 232 ? -0.072 21.720 16.561 1.00 84.06 232 SER A CA 1
ATOM 1700 C C . SER A 1 232 ? -0.274 23.136 17.098 1.00 84.06 232 SER A C 1
ATOM 1702 O O . SER A 1 232 ? 0.643 23.950 17.042 1.00 84.06 232 SER A O 1
ATOM 1704 N N . GLY A 1 233 ? -1.424 23.382 17.725 1.00 70.94 233 GLY A N 1
ATOM 1705 C CA . GLY A 1 233 ? -1.678 24.555 18.563 1.00 70.94 233 GLY A CA 1
ATOM 1706 C C . GLY A 1 233 ? -1.745 25.909 17.846 1.00 70.94 233 GLY A C 1
ATOM 1707 O O . GLY A 1 233 ? -1.452 26.037 16.667 1.00 70.94 233 GLY A O 1
ATOM 1708 N N . VAL A 1 234 ? -2.198 26.910 18.607 1.00 55.25 234 VAL A N 1
ATOM 1709 C CA . VAL A 1 234 ? -2.727 28.213 18.168 1.00 55.25 234 VAL A CA 1
ATOM 1710 C C . VAL A 1 234 ? -1.762 28.991 17.270 1.00 55.25 234 VAL A C 1
ATOM 1712 O O . VAL A 1 234 ? -0.763 29.529 17.736 1.00 55.25 234 VAL A O 1
ATOM 1715 N N . GLY A 1 235 ? -2.125 29.089 15.993 1.00 55.47 235 GLY A N 1
ATOM 1716 C CA . GLY A 1 235 ? -1.440 29.887 14.982 1.00 55.47 235 GLY A CA 1
ATOM 1717 C C . GLY A 1 235 ? -1.461 29.185 13.630 1.00 55.47 235 GLY A C 1
ATOM 1718 O O . GLY A 1 235 ? -1.271 27.973 13.539 1.00 55.47 235 GLY A O 1
ATOM 1719 N N . THR A 1 236 ? -1.666 29.938 12.551 1.00 51.44 236 THR A N 1
ATOM 1720 C CA . THR A 1 236 ? -1.503 29.470 11.163 1.00 51.44 236 THR A CA 1
ATOM 1721 C C . THR A 1 236 ? -0.021 29.280 10.816 1.00 51.44 236 THR A C 1
ATOM 1723 O O . THR A 1 236 ? 0.435 29.667 9.739 1.00 51.44 236 THR A O 1
ATOM 1726 N N . ASP A 1 237 ? 0.765 28.717 11.733 1.00 56.25 237 ASP A N 1
ATOM 1727 C CA . ASP A 1 237 ? 2.190 28.487 11.553 1.00 56.25 237 ASP A CA 1
ATOM 1728 C C . ASP A 1 237 ? 2.356 27.300 10.614 1.00 56.25 237 ASP A C 1
ATOM 1730 O O . ASP A 1 237 ? 2.499 26.140 11.006 1.00 56.25 237 ASP A O 1
ATOM 1734 N N . ALA A 1 238 ? 2.314 27.600 9.317 1.00 56.91 238 ALA A N 1
ATOM 1735 C CA . ALA A 1 238 ? 2.280 26.597 8.267 1.00 56.91 238 ALA A CA 1
ATOM 1736 C C . ALA A 1 238 ? 3.526 25.706 8.183 1.00 56.91 238 ALA A C 1
ATOM 1738 O O . ALA A 1 238 ? 3.534 24.743 7.425 1.00 56.91 238 ALA A O 1
ATOM 1739 N N . ARG A 1 239 ? 4.559 26.001 8.979 1.00 57.44 239 ARG A N 1
ATOM 1740 C CA . ARG A 1 239 ? 5.806 25.235 9.055 1.00 57.44 239 ARG A CA 1
ATOM 1741 C C . ARG A 1 239 ? 5.719 23.994 9.946 1.00 57.44 239 ARG A C 1
ATOM 1743 O O . ARG A 1 239 ? 6.534 23.098 9.767 1.00 57.44 239 ARG A O 1
ATOM 1750 N N . ALA A 1 240 ? 4.764 23.928 10.877 1.00 68.25 240 ALA A N 1
ATOM 1751 C CA . ALA A 1 240 ? 4.606 22.808 11.814 1.00 68.25 240 ALA A CA 1
ATOM 1752 C C . ALA A 1 240 ? 3.337 21.975 11.548 1.00 68.25 240 ALA A C 1
ATOM 1754 O O . ALA A 1 240 ? 2.829 21.308 12.450 1.00 68.25 240 ALA A O 1
ATOM 1755 N N . ALA A 1 241 ? 2.802 22.044 10.327 1.00 81.06 241 ALA A N 1
ATOM 1756 C CA . ALA A 1 241 ? 1.638 21.277 9.906 1.00 81.06 241 ALA A CA 1
ATOM 1757 C C . ALA A 1 241 ? 2.042 20.033 9.106 1.00 81.06 241 ALA A C 1
ATOM 1759 O O . ALA A 1 241 ? 3.020 20.047 8.357 1.00 81.06 241 ALA A O 1
ATOM 1760 N N . VAL A 1 242 ? 1.275 18.964 9.285 1.00 85.31 242 VAL A N 1
ATOM 1761 C CA . VAL A 1 242 ? 1.387 17.701 8.567 1.00 85.31 242 VAL A CA 1
ATOM 1762 C C . VAL A 1 242 ? 0.306 17.645 7.490 1.00 85.31 242 VAL A C 1
ATOM 1764 O O . VAL A 1 242 ? -0.879 17.614 7.814 1.00 85.31 242 VAL A O 1
ATOM 1767 N N . ASP A 1 243 ? 0.741 17.587 6.237 1.00 85.38 243 ASP A N 1
ATOM 1768 C CA . ASP A 1 243 ? -0.047 17.561 5.007 1.00 85.38 243 ASP A CA 1
ATOM 1769 C C . ASP A 1 243 ? 0.363 16.338 4.151 1.00 85.38 243 ASP A C 1
ATOM 1771 O O . ASP A 1 243 ? 1.269 15.567 4.492 1.00 85.38 243 ASP A O 1
ATOM 1775 N N . ALA A 1 244 ? -0.251 16.179 2.974 1.00 84.31 244 ALA A N 1
ATOM 1776 C CA . ALA A 1 244 ? 0.043 15.090 2.034 1.00 84.31 244 ALA A CA 1
ATOM 1777 C C . ALA A 1 244 ? 1.508 14.998 1.557 1.00 84.31 244 ALA A C 1
ATOM 1779 O O . ALA A 1 244 ? 1.926 13.953 1.071 1.00 84.31 244 ALA A O 1
ATOM 1780 N N . SER A 1 245 ? 2.314 16.052 1.700 1.00 80.81 245 SER A N 1
ATOM 1781 C CA . SER A 1 245 ? 3.725 16.042 1.289 1.00 80.81 245 SER A CA 1
ATOM 1782 C C . SER A 1 245 ? 4.694 15.552 2.370 1.00 80.81 245 SER A C 1
ATOM 1784 O O . SER A 1 245 ? 5.805 15.143 2.039 1.00 80.81 245 SER A O 1
ATOM 1786 N N . ASN A 1 246 ? 4.312 15.593 3.652 1.00 82.81 246 ASN A N 1
ATOM 1787 C CA . ASN A 1 246 ? 5.229 15.368 4.778 1.00 82.81 246 ASN A CA 1
ATOM 1788 C C . ASN A 1 246 ? 4.696 14.392 5.848 1.00 82.81 246 ASN A C 1
ATOM 1790 O O . ASN A 1 246 ? 5.339 14.211 6.880 1.00 82.81 246 ASN A O 1
ATOM 1794 N N . HIS A 1 247 ? 3.554 13.738 5.615 1.00 76.31 247 HIS A N 1
ATOM 1795 C CA . HIS A 1 247 ? 2.939 12.819 6.580 1.00 76.31 247 HIS A CA 1
ATOM 1796 C C . HIS A 1 247 ? 3.738 11.538 6.886 1.00 76.31 247 HIS A C 1
ATOM 1798 O O . HIS A 1 247 ? 3.428 10.878 7.881 1.00 76.31 247 HIS A O 1
ATOM 1804 N N . ASP A 1 248 ? 4.737 11.178 6.068 1.00 83.38 248 ASP A N 1
ATOM 1805 C CA . ASP A 1 248 ? 5.604 9.992 6.221 1.00 83.38 248 ASP A CA 1
ATOM 1806 C C . ASP A 1 248 ? 4.824 8.721 6.614 1.00 83.38 248 ASP A C 1
ATOM 1808 O O . ASP A 1 248 ? 5.023 8.135 7.675 1.00 83.38 248 ASP A O 1
ATOM 1812 N N . SER A 1 249 ? 3.839 8.320 5.801 1.00 81.19 249 SER A N 1
ATOM 1813 C CA . SER A 1 249 ? 2.969 7.162 6.100 1.00 81.19 249 SER A CA 1
ATOM 1814 C C . SER A 1 249 ? 2.309 7.222 7.493 1.00 81.19 249 SER A C 1
ATOM 1816 O O . SER A 1 249 ? 2.205 6.208 8.180 1.00 81.19 249 SER A O 1
ATOM 1818 N N . LEU A 1 250 ? 1.872 8.418 7.912 1.00 84.31 250 LEU A N 1
ATOM 1819 C CA . LEU A 1 250 ? 1.284 8.741 9.227 1.00 84.31 250 LEU A CA 1
ATOM 1820 C C . LEU A 1 250 ? 2.278 8.777 10.399 1.00 84.31 250 LEU A C 1
ATOM 1822 O O . LEU A 1 250 ? 1.875 9.086 11.521 1.00 84.31 250 LEU A O 1
ATOM 1826 N N . ARG A 1 251 ? 3.573 8.527 10.173 1.00 84.62 251 ARG A N 1
ATOM 1827 C CA . ARG A 1 251 ? 4.605 8.553 11.226 1.00 84.62 251 ARG A CA 1
ATOM 1828 C C . ARG A 1 251 ? 4.880 9.953 11.766 1.00 84.62 251 ARG A C 1
ATOM 1830 O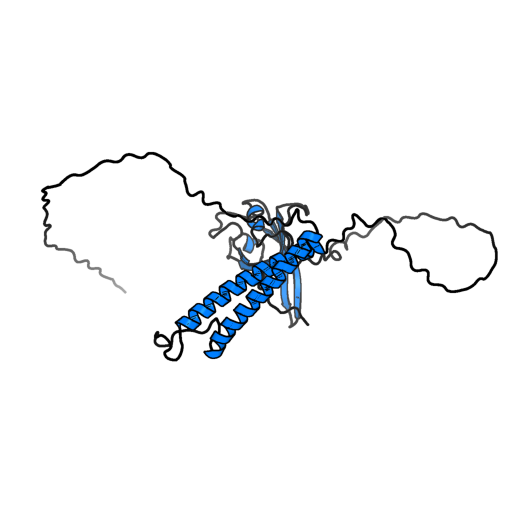 O . ARG A 1 251 ? 5.364 10.079 12.888 1.00 84.62 251 ARG A O 1
ATOM 1837 N N . ALA A 1 252 ? 4.531 10.996 11.014 1.00 83.38 252 ALA A N 1
ATOM 1838 C CA . ALA A 1 252 ? 4.659 12.378 11.467 1.00 83.38 252 ALA A CA 1
ATOM 1839 C C . ALA A 1 252 ? 3.587 12.784 12.504 1.00 83.38 252 ALA A C 1
ATOM 1841 O O . ALA A 1 252 ? 3.819 13.691 13.304 1.00 83.38 252 ALA A O 1
ATOM 1842 N N . LEU A 1 253 ? 2.426 12.108 12.542 1.00 85.38 253 LEU A N 1
ATOM 1843 C CA . LEU A 1 253 ? 1.308 12.483 13.422 1.00 85.38 253 LEU A CA 1
ATOM 1844 C C . LEU A 1 253 ? 1.601 12.287 14.924 1.00 85.38 253 LEU A C 1
ATOM 1846 O O . LEU A 1 253 ? 1.322 13.209 15.692 1.00 85.38 253 LEU A O 1
ATOM 1850 N N . PRO A 1 254 ? 2.190 11.164 15.387 1.00 84.12 254 PRO A N 1
ATOM 1851 C CA . PRO A 1 254 ? 2.505 10.978 16.806 1.00 84.12 254 PRO A CA 1
ATOM 1852 C C . PRO A 1 254 ? 3.449 12.036 17.386 1.00 84.12 254 PRO A C 1
ATOM 1854 O O . PRO A 1 254 ? 3.330 12.380 18.555 1.00 84.12 254 PRO A O 1
ATOM 1857 N N . ALA A 1 255 ? 4.373 12.581 16.586 1.00 83.25 255 ALA A N 1
ATOM 1858 C CA . ALA A 1 255 ? 5.288 13.630 17.045 1.00 83.25 255 ALA A CA 1
ATOM 1859 C C . ALA A 1 255 ? 4.564 14.962 17.325 1.00 83.25 255 ALA A C 1
ATOM 1861 O O . ALA A 1 255 ? 4.979 15.736 18.197 1.00 83.25 255 ALA A O 1
ATOM 1862 N N . LEU A 1 256 ? 3.482 15.209 16.581 1.00 83.38 256 LEU A N 1
ATOM 1863 C CA . LEU A 1 256 ? 2.648 16.404 16.658 1.00 83.38 256 LEU A CA 1
ATOM 1864 C C . LEU A 1 256 ? 1.625 16.324 17.800 1.00 83.38 256 LEU A C 1
ATOM 1866 O O . LEU A 1 256 ? 1.324 17.323 18.457 1.00 83.38 256 LEU A O 1
ATOM 1870 N N . VAL A 1 257 ? 1.101 15.121 18.034 1.00 86.50 257 VAL A N 1
ATOM 1871 C CA . VAL A 1 257 ? 0.078 14.836 19.037 1.00 86.50 257 VAL A CA 1
ATOM 1872 C C . VAL A 1 257 ? 0.739 14.640 20.396 1.00 86.50 257 VAL A C 1
ATOM 1874 O O . VAL A 1 257 ? 1.227 13.563 20.729 1.00 86.50 257 VAL A O 1
ATOM 1877 N N . ARG A 1 258 ? 0.736 15.699 21.205 1.00 86.44 258 ARG A N 1
ATOM 1878 C CA . ARG A 1 258 ? 1.222 15.668 22.588 1.00 86.44 258 ARG A CA 1
ATOM 1879 C C . ARG A 1 258 ? 0.065 15.858 23.551 1.00 86.44 258 ARG A C 1
ATOM 1881 O O . ARG A 1 258 ? -0.843 16.643 23.288 1.00 86.44 258 ARG A O 1
ATOM 1888 N N . GLU A 1 259 ? 0.114 15.150 24.670 1.00 86.81 259 GLU A N 1
ATOM 1889 C CA . GLU A 1 259 ? -0.879 15.288 25.729 1.00 86.81 259 GLU A CA 1
ATOM 1890 C C . GLU A 1 259 ? -1.005 16.747 26.194 1.00 86.81 259 GLU A C 1
ATOM 1892 O O . GLU A 1 259 ? -0.011 17.455 26.357 1.00 86.81 259 GLU A O 1
ATOM 1897 N N . GLY A 1 260 ? -2.245 17.213 26.345 1.00 83.88 260 GLY A N 1
ATOM 1898 C CA . GLY A 1 260 ? -2.574 18.566 26.790 1.00 83.88 260 GLY A CA 1
ATOM 1899 C C . GLY A 1 260 ? -2.366 19.674 25.749 1.00 83.88 260 GLY A C 1
ATOM 1900 O O . GLY A 1 260 ? -2.800 20.801 25.984 1.00 83.88 260 GLY A O 1
ATOM 1901 N N . ARG A 1 261 ? -1.756 19.394 24.588 1.00 86.25 261 ARG A N 1
ATOM 1902 C CA . ARG A 1 261 ? -1.510 20.395 23.538 1.00 86.25 261 ARG A CA 1
ATOM 1903 C C . ARG A 1 261 ? -2.541 20.273 22.423 1.00 86.25 261 ARG A C 1
ATOM 1905 O O . ARG A 1 261 ? -2.619 19.237 21.779 1.00 86.25 261 ARG A O 1
ATOM 1912 N N . GLN A 1 262 ? -3.306 21.337 22.178 1.00 88.56 262 GLN A N 1
ATOM 1913 C CA . GLN A 1 262 ? -4.345 21.339 21.143 1.00 88.56 262 GLN A CA 1
ATOM 1914 C C . GLN A 1 262 ? -3.778 20.997 19.761 1.00 88.56 262 GLN A C 1
ATOM 1916 O O . GLN A 1 262 ? -2.704 21.465 19.381 1.00 88.56 262 GLN A O 1
ATOM 1921 N N . VAL A 1 263 ? -4.533 20.202 19.012 1.00 90.38 263 VAL A N 1
ATOM 1922 C CA . VAL A 1 263 ? -4.241 19.812 17.635 1.00 90.38 263 VAL A CA 1
ATOM 1923 C C . VAL A 1 263 ? -5.457 20.157 16.786 1.00 90.38 263 VAL A C 1
ATOM 1925 O O . VAL A 1 263 ? -6.588 19.883 17.192 1.00 90.38 263 VAL A O 1
ATOM 1928 N N . ILE A 1 264 ? -5.225 20.765 15.627 1.00 90.69 264 ILE A N 1
ATOM 1929 C CA . ILE A 1 264 ? -6.274 21.156 14.683 1.00 90.69 264 ILE A CA 1
ATOM 1930 C C . ILE A 1 264 ? -6.214 20.204 13.496 1.00 90.69 264 ILE A C 1
ATOM 1932 O O . ILE A 1 264 ? -5.158 20.030 12.890 1.00 90.69 264 ILE A O 1
ATOM 1936 N N . PHE A 1 265 ? -7.343 19.584 13.176 1.00 91.62 265 PHE A N 1
ATOM 1937 C CA . PHE A 1 265 ? -7.520 18.730 12.010 1.00 91.62 265 PHE A CA 1
ATOM 1938 C C . PHE A 1 265 ? -8.356 19.475 10.979 1.00 91.62 265 PHE A C 1
ATOM 1940 O O . PHE A 1 265 ? -9.538 19.720 11.202 1.00 91.62 265 PHE A O 1
ATOM 1947 N N . THR A 1 266 ? -7.764 19.796 9.836 1.00 91.44 266 THR A N 1
ATOM 1948 C CA . THR A 1 266 ? -8.509 20.217 8.652 1.00 91.44 266 THR A CA 1
ATOM 1949 C C . THR A 1 266 ? -8.940 18.955 7.918 1.00 91.44 266 THR A C 1
ATOM 1951 O O . THR A 1 266 ? -8.098 18.198 7.424 1.00 91.44 266 THR A O 1
ATOM 1954 N N . VAL A 1 267 ? -10.243 18.698 7.862 1.00 92.94 267 VAL A N 1
ATOM 1955 C CA . VAL A 1 267 ? -10.803 17.496 7.234 1.00 92.94 267 VAL A CA 1
ATOM 1956 C C . VAL A 1 267 ? -11.836 17.864 6.180 1.00 92.94 267 VAL A C 1
ATOM 1958 O O . VAL A 1 267 ? -12.514 18.885 6.276 1.00 92.94 267 VAL A O 1
ATOM 1961 N N . ARG A 1 268 ? -11.972 16.998 5.182 1.00 91.12 268 ARG A N 1
ATOM 1962 C CA . ARG A 1 268 ? -13.026 17.011 4.179 1.00 91.12 268 ARG A CA 1
ATOM 1963 C C . ARG A 1 268 ? -14.026 15.910 4.503 1.00 91.12 268 ARG A C 1
ATOM 1965 O O . ARG A 1 268 ? -13.680 14.729 4.488 1.00 91.12 268 ARG A O 1
ATOM 1972 N N . ARG A 1 269 ? -15.261 16.302 4.791 1.00 91.12 269 ARG A N 1
ATOM 1973 C CA . ARG A 1 269 ? -16.387 15.404 5.034 1.00 91.12 269 ARG A CA 1
ATOM 1974 C C . ARG A 1 269 ? -17.239 15.328 3.775 1.00 91.12 269 ARG A C 1
ATOM 1976 O O . ARG A 1 269 ? -17.651 16.356 3.243 1.00 91.12 269 ARG A O 1
ATOM 1983 N N . ILE A 1 270 ? -17.504 14.111 3.314 1.00 87.62 270 ILE A N 1
ATOM 1984 C CA . ILE A 1 270 ? -18.420 13.850 2.202 1.00 87.62 270 ILE A CA 1
ATOM 1985 C C . ILE A 1 270 ? -19.784 13.540 2.817 1.00 87.62 270 ILE A C 1
ATOM 1987 O O . ILE A 1 270 ? -19.904 12.624 3.631 1.00 87.62 270 ILE A O 1
ATOM 1991 N N . ARG A 1 271 ? -20.802 14.335 2.481 1.00 84.75 271 ARG A N 1
ATOM 1992 C CA . ARG A 1 271 ? -22.187 14.115 2.909 1.00 84.75 271 ARG A CA 1
ATOM 1993 C C . ARG A 1 271 ? -23.047 13.839 1.693 1.00 84.75 271 ARG A C 1
ATOM 1995 O O . ARG A 1 271 ? -23.102 14.653 0.777 1.00 84.75 271 ARG A O 1
ATOM 2002 N N . GLU A 1 272 ? -23.762 12.727 1.709 1.00 80.38 272 GLU A N 1
ATOM 2003 C CA . GLU A 1 272 ? -24.802 12.475 0.722 1.00 80.38 272 GLU A CA 1
ATOM 2004 C C . GLU A 1 272 ? -26.064 13.233 1.145 1.00 80.38 272 GLU A C 1
ATOM 2006 O O . GLU A 1 272 ? -26.605 13.032 2.232 1.00 80.38 272 GLU A O 1
ATOM 2011 N N . THR A 1 273 ? -26.512 14.185 0.330 1.00 75.75 273 THR A N 1
ATOM 2012 C CA . THR A 1 273 ? -27.763 14.912 0.565 1.00 75.75 273 THR A CA 1
ATOM 2013 C C . THR A 1 273 ? -28.562 14.917 -0.725 1.00 75.75 273 THR A C 1
ATOM 2015 O O . THR A 1 273 ? -28.118 15.442 -1.744 1.00 75.75 273 THR A O 1
ATOM 2018 N N . SER A 1 274 ? -29.755 14.320 -0.682 1.00 73.56 274 SER A N 1
ATOM 2019 C CA . SER A 1 274 ? -30.698 14.301 -1.808 1.00 73.56 274 SER A CA 1
ATOM 2020 C C . SER A 1 274 ? -30.113 13.708 -3.104 1.00 73.56 274 SER A C 1
ATOM 2022 O O . SER A 1 274 ? -30.345 14.240 -4.188 1.00 73.56 274 SER A O 1
ATOM 2024 N N . GLY A 1 275 ? -29.325 12.629 -2.993 1.00 75.50 275 GLY A N 1
ATOM 2025 C CA . GLY A 1 275 ? -28.715 11.931 -4.136 1.00 75.50 275 GLY A CA 1
ATOM 2026 C C . GLY A 1 275 ? -27.541 12.667 -4.792 1.00 75.50 275 GLY A C 1
ATOM 2027 O O . GLY A 1 275 ? -27.131 12.308 -5.893 1.00 75.50 275 GLY A O 1
ATOM 2028 N N . ARG A 1 276 ? -27.009 13.715 -4.150 1.00 78.31 276 ARG A N 1
ATOM 2029 C CA . ARG A 1 276 ? -25.752 14.363 -4.538 1.00 78.31 276 ARG A CA 1
ATOM 2030 C C . ARG A 1 276 ? -24.768 14.309 -3.379 1.00 78.31 276 ARG A C 1
ATOM 2032 O O . ARG A 1 276 ? -25.127 14.593 -2.235 1.00 78.31 276 ARG A O 1
ATOM 2039 N N . GLU A 1 277 ? -23.522 13.985 -3.692 1.00 81.38 277 GLU A N 1
ATOM 2040 C CA . GLU A 1 277 ? -22.416 14.115 -2.752 1.00 81.38 277 GLU A CA 1
ATOM 2041 C C . GLU A 1 277 ? -22.036 15.592 -2.623 1.00 81.38 277 GLU A C 1
ATOM 2043 O O . GLU A 1 277 ? -21.764 16.279 -3.611 1.00 81.38 277 GLU A O 1
ATOM 2048 N N . ARG A 1 278 ? -22.045 16.100 -1.391 1.00 82.62 278 ARG A N 1
ATOM 2049 C CA . ARG A 1 278 ? -21.534 17.423 -1.048 1.00 82.62 278 ARG A CA 1
ATOM 2050 C C . ARG A 1 278 ? -20.257 17.260 -0.244 1.00 82.62 278 ARG A C 1
ATOM 2052 O O . ARG A 1 278 ? -20.250 16.615 0.804 1.00 82.62 278 ARG A O 1
ATOM 2059 N N . GLU A 1 279 ? -19.194 17.892 -0.719 1.00 85.75 279 GLU A N 1
ATOM 2060 C CA . GLU A 1 279 ? -17.942 17.998 0.019 1.00 85.75 279 GLU A CA 1
ATOM 2061 C C . GLU A 1 279 ? -17.962 19.249 0.902 1.00 85.75 279 GLU A C 1
ATOM 2063 O O . GLU A 1 279 ? -18.225 20.359 0.435 1.00 85.75 279 GLU A O 1
ATOM 2068 N N . GLU A 1 280 ? -17.676 19.075 2.189 1.00 87.75 280 GLU A N 1
ATOM 2069 C CA . GLU A 1 280 ? -17.542 20.164 3.155 1.00 87.75 280 GLU A CA 1
ATOM 2070 C C . GLU A 1 280 ? -16.173 20.059 3.831 1.00 87.75 280 GLU A C 1
ATOM 2072 O O . GLU A 1 280 ? -15.808 19.006 4.353 1.00 87.75 280 GLU A O 1
ATOM 2077 N N . VAL A 1 281 ? -15.397 21.145 3.817 1.00 89.19 281 VAL A N 1
ATOM 2078 C CA . VAL A 1 281 ? -14.110 21.220 4.521 1.00 89.19 281 VAL A CA 1
ATOM 2079 C C . VAL A 1 281 ? -14.314 21.958 5.836 1.00 89.19 281 VAL A C 1
ATOM 2081 O O . VAL A 1 281 ? -14.889 23.045 5.851 1.00 89.19 281 VAL A O 1
ATOM 2084 N N . GLY A 1 282 ? -13.851 21.367 6.935 1.00 89.12 282 GLY A N 1
ATOM 2085 C CA . GLY A 1 282 ? -13.961 21.934 8.275 1.00 89.12 282 GLY A CA 1
ATOM 2086 C C . GLY A 1 282 ? -12.687 21.742 9.087 1.00 89.12 282 GLY A C 1
ATOM 2087 O O . GLY A 1 282 ? -11.923 20.803 8.859 1.00 89.12 282 GLY A O 1
ATOM 2088 N N . GLU A 1 283 ? -12.469 22.637 10.046 1.00 91.06 283 GLU A N 1
ATOM 2089 C CA . GLU A 1 283 ? -11.393 22.533 11.028 1.00 91.06 283 GLU A CA 1
ATOM 2090 C C . GLU A 1 283 ? -11.948 22.058 12.370 1.00 91.06 283 GLU A C 1
ATOM 2092 O O . GLU A 1 283 ? -12.939 22.584 12.877 1.00 91.06 283 GLU A O 1
ATOM 2097 N N . PHE A 1 284 ? -11.295 21.056 12.948 1.00 91.69 284 PHE A N 1
ATOM 2098 C CA . PHE A 1 284 ? -11.706 20.411 14.185 1.00 91.69 284 PHE A CA 1
ATOM 2099 C C . PHE A 1 284 ? -10.559 20.442 15.187 1.00 91.69 284 PHE A C 1
ATOM 2101 O O . PHE A 1 284 ? -9.508 19.837 14.970 1.00 91.69 284 PHE A O 1
ATOM 2108 N N . THR A 1 285 ? -10.767 21.136 16.301 1.00 91.75 285 THR A N 1
ATOM 2109 C CA . THR A 1 285 ? -9.766 21.268 17.363 1.00 91.75 285 THR A CA 1
ATOM 2110 C C . THR A 1 285 ? -10.022 20.240 18.455 1.00 91.75 285 THR A C 1
ATOM 2112 O O . THR A 1 285 ? -11.096 20.218 19.056 1.00 91.75 285 THR A O 1
ATOM 2115 N N . LEU A 1 286 ? -9.019 19.418 18.758 1.00 91.38 286 LEU A N 1
ATOM 2116 C CA . LEU A 1 286 ? -9.043 18.483 19.880 1.00 91.38 286 LEU A CA 1
ATOM 2117 C C . LEU A 1 286 ? -7.829 18.658 20.784 1.00 91.38 286 LEU A C 1
ATOM 2119 O O . LEU A 1 286 ? -6.719 18.926 20.332 1.00 91.38 286 LEU A O 1
ATOM 2123 N N . THR A 1 287 ? -8.051 18.442 22.078 1.00 90.94 287 THR A N 1
ATOM 2124 C CA . THR A 1 287 ? -6.998 18.389 23.094 1.00 90.94 287 THR A CA 1
ATOM 2125 C C . THR A 1 287 ? -6.697 16.924 23.410 1.00 90.94 287 THR A C 1
ATOM 2127 O O . THR A 1 287 ? -7.545 16.266 24.017 1.00 90.94 287 THR A O 1
ATOM 2130 N N . PRO A 1 288 ? -5.530 16.389 23.014 1.00 91.00 288 PRO A N 1
ATOM 2131 C CA . PRO A 1 288 ? -5.153 15.012 23.298 1.00 91.00 288 PRO A CA 1
ATOM 2132 C C . PRO A 1 288 ? -5.042 14.787 24.810 1.00 91.00 288 PRO A C 1
ATOM 2134 O O . PRO A 1 288 ? -4.436 15.600 25.511 1.00 91.00 288 PRO A O 1
ATOM 2137 N N . SER A 1 289 ? -5.595 13.689 25.318 1.00 89.94 289 SER A N 1
ATOM 2138 C CA . SER A 1 289 ? -5.523 13.322 26.737 1.00 89.94 289 SER A CA 1
ATOM 2139 C C . SER A 1 289 ? -5.185 11.843 26.898 1.00 89.94 289 SER A C 1
ATOM 2141 O O . SER A 1 289 ? -5.661 11.008 26.130 1.00 89.94 289 SER A O 1
ATOM 2143 N N . SER A 1 290 ? -4.364 11.495 27.889 1.00 84.00 290 SER A N 1
ATOM 2144 C CA . SER A 1 290 ? -4.218 10.118 28.360 1.00 84.00 290 SER A CA 1
ATOM 2145 C C . SER A 1 290 ? -5.154 9.933 29.564 1.00 84.00 290 SER A C 1
ATOM 2147 O O . SER A 1 290 ? -5.255 10.802 30.422 1.00 84.00 290 SER A O 1
ATOM 2149 N N . GLY A 1 291 ? -5.951 8.862 29.601 1.00 81.88 291 GLY A N 1
ATOM 2150 C CA . GLY A 1 291 ? -6.867 8.609 30.731 1.00 81.88 291 GLY A CA 1
ATOM 2151 C C . GLY A 1 291 ? -8.352 8.922 30.506 1.00 81.88 291 GLY A C 1
ATOM 2152 O O . GLY A 1 291 ? -9.130 8.864 31.450 1.00 81.88 291 GLY A O 1
ATOM 2153 N N . TRP A 1 292 ? -8.797 9.151 29.266 1.00 86.00 292 TRP A N 1
ATOM 2154 C CA . TRP A 1 292 ? -10.234 9.189 28.925 1.00 86.00 292 TRP A CA 1
ATOM 2155 C C . TRP A 1 292 ? -10.900 7.794 28.898 1.00 86.00 292 TRP A C 1
ATOM 2157 O O . TRP A 1 292 ? -12.080 7.684 28.580 1.00 86.00 292 TRP A O 1
ATOM 2167 N N . GLY A 1 293 ? -10.163 6.727 29.233 1.00 82.69 293 GLY A N 1
ATOM 2168 C CA . GLY A 1 293 ? -10.696 5.363 29.343 1.00 82.69 293 GLY A CA 1
ATOM 2169 C C . GLY A 1 293 ? -10.526 4.480 28.102 1.00 82.69 293 GLY A C 1
ATOM 2170 O O . GLY A 1 293 ? -11.090 3.391 28.061 1.00 82.69 293 GLY A O 1
ATOM 2171 N N . GLY A 1 294 ? -9.742 4.901 27.104 1.00 83.94 294 GLY A N 1
ATOM 2172 C CA . GLY A 1 294 ? -9.445 4.095 25.916 1.00 83.94 294 GLY A CA 1
ATOM 2173 C C . GLY A 1 294 ? -7.984 4.152 25.469 1.00 83.94 294 GLY A C 1
ATOM 2174 O O . GLY A 1 294 ? -7.102 4.600 26.201 1.00 83.94 294 GLY A O 1
ATOM 2175 N N . ARG A 1 295 ? -7.706 3.631 24.267 1.00 83.50 295 ARG A N 1
ATOM 2176 C CA . ARG A 1 295 ? -6.340 3.518 23.732 1.00 83.50 295 ARG A CA 1
ATOM 2177 C C . ARG A 1 295 ? -5.881 4.820 23.074 1.00 83.50 295 ARG A C 1
ATOM 2179 O O . ARG A 1 295 ? -6.547 5.340 22.184 1.00 83.50 295 ARG A O 1
ATOM 2186 N N . GLY A 1 296 ? -4.679 5.268 23.431 1.00 86.75 296 GLY A N 1
ATOM 2187 C CA . GLY A 1 296 ? -4.026 6.420 22.806 1.00 86.75 296 GLY A CA 1
ATOM 2188 C C . GLY A 1 296 ? -4.570 7.775 23.270 1.00 86.75 296 GLY A C 1
ATOM 2189 O O . GLY A 1 296 ? -5.366 7.862 24.201 1.00 86.75 296 GLY A O 1
ATOM 2190 N N . LEU A 1 297 ? -4.108 8.844 22.613 1.00 87.44 297 LEU A N 1
ATOM 2191 C CA . LEU A 1 297 ? -4.326 10.226 23.063 1.00 87.44 297 LEU A CA 1
ATOM 2192 C C . LEU A 1 297 ? -5.543 10.921 22.433 1.00 87.44 297 LEU A C 1
ATOM 2194 O O . LEU A 1 297 ? -6.061 11.873 23.004 1.00 87.44 297 LEU A O 1
ATOM 2198 N N . LEU A 1 298 ? -5.985 10.483 21.250 1.00 89.38 298 LEU A N 1
ATOM 2199 C CA . LEU A 1 298 ? -7.077 11.130 20.503 1.00 89.38 298 LEU A CA 1
ATOM 2200 C C . LEU A 1 298 ? -8.398 10.359 20.600 1.00 89.38 298 LEU A C 1
ATOM 2202 O O . LEU A 1 298 ? -9.468 10.957 20.550 1.00 89.38 298 LEU A O 1
ATOM 2206 N N . GLY A 1 299 ? -8.329 9.032 20.731 1.00 89.19 299 GLY A N 1
ATOM 2207 C CA . GLY A 1 299 ? -9.506 8.163 20.722 1.00 89.19 299 GLY A CA 1
ATOM 2208 C C . GLY A 1 299 ? -10.146 7.962 19.350 1.00 89.19 299 GLY A C 1
ATOM 2209 O O . GLY A 1 299 ? -11.326 7.637 19.278 1.00 89.19 299 GLY A O 1
ATOM 2210 N N . CYS A 1 300 ? -9.384 8.109 18.266 1.00 91.19 300 CYS A N 1
ATOM 2211 C CA . CYS A 1 300 ? -9.789 7.721 16.916 1.00 91.19 300 CYS A CA 1
ATOM 2212 C C . CYS A 1 300 ? -8.741 6.813 16.259 1.00 91.19 300 CYS A C 1
ATOM 2214 O O . CYS A 1 300 ? -7.561 6.838 16.619 1.00 91.19 300 CYS A O 1
ATOM 2216 N N . VAL A 1 301 ? -9.186 6.006 15.298 1.00 92.00 301 VAL A N 1
ATOM 2217 C CA . VAL A 1 301 ? -8.323 5.196 14.435 1.00 92.00 301 VAL A CA 1
ATOM 2218 C C . VAL A 1 301 ? -8.202 5.903 13.094 1.00 92.00 301 VAL A C 1
ATOM 2220 O O . VAL A 1 301 ? -9.206 6.165 12.433 1.00 92.00 301 VAL A O 1
ATOM 2223 N N . VAL A 1 302 ? -6.967 6.197 12.702 1.00 91.06 302 VAL A N 1
ATOM 2224 C CA . VAL A 1 302 ? -6.635 6.832 11.425 1.00 91.06 302 VAL A CA 1
ATOM 2225 C C . VAL A 1 302 ? -5.988 5.792 10.518 1.00 91.06 302 VAL A C 1
ATOM 2227 O O . VAL A 1 302 ? -5.079 5.077 10.942 1.00 91.06 302 VAL A O 1
ATOM 2230 N N . CYS A 1 303 ? -6.448 5.713 9.275 1.00 89.56 303 CYS A N 1
ATOM 2231 C CA . CYS A 1 303 ? -5.906 4.829 8.248 1.00 89.56 303 CYS A CA 1
ATOM 2232 C C . CYS A 1 303 ? -5.442 5.656 7.045 1.00 89.56 303 CYS A C 1
ATOM 2234 O O . CYS A 1 303 ? -5.910 6.774 6.832 1.00 89.56 303 CYS A O 1
ATOM 2236 N N . LEU A 1 304 ? -4.512 5.120 6.251 1.00 86.31 304 LEU A N 1
ATOM 2237 C CA . LEU A 1 304 ? -4.255 5.678 4.923 1.00 86.31 304 LEU A CA 1
ATOM 2238 C C . LEU A 1 304 ? -5.540 5.548 4.095 1.00 86.31 304 LEU A C 1
ATOM 2240 O O . LEU A 1 304 ? -6.245 4.547 4.266 1.00 86.31 304 LEU A O 1
ATOM 2244 N N . PRO A 1 305 ? -5.867 6.529 3.237 1.00 77.88 305 PRO A N 1
ATOM 2245 C CA . PRO A 1 305 ? -7.031 6.414 2.381 1.00 77.88 305 PRO A CA 1
ATOM 2246 C C . PRO A 1 305 ? -6.864 5.135 1.566 1.00 77.88 305 PRO A C 1
ATOM 2248 O O . PRO A 1 305 ? -5.813 4.907 0.957 1.00 77.88 305 PRO A O 1
ATOM 2251 N N . CYS A 1 306 ? -7.879 4.274 1.573 1.00 61.31 306 CYS A N 1
ATOM 2252 C CA . CYS A 1 306 ? -7.963 3.260 0.541 1.00 61.31 306 CYS A CA 1
ATOM 2253 C C . CYS A 1 306 ? -7.957 4.023 -0.788 1.00 61.31 306 CYS A C 1
ATOM 2255 O O . CYS A 1 306 ? -8.809 4.881 -1.016 1.00 61.31 306 CYS A O 1
ATOM 2257 N N . LEU A 1 307 ? -6.952 3.787 -1.640 1.00 49.78 307 LEU A N 1
ATOM 2258 C CA . LEU A 1 307 ? -7.026 4.227 -3.027 1.00 49.78 307 LEU A CA 1
ATOM 2259 C C . LEU A 1 307 ? -8.153 3.422 -3.677 1.00 49.78 307 LEU A C 1
ATOM 2261 O O . LEU A 1 307 ? -7.918 2.395 -4.306 1.00 49.78 307 LEU A O 1
ATOM 2265 N N . SER A 1 308 ? -9.391 3.859 -3.476 1.00 40.88 308 SER A N 1
ATOM 2266 C CA . SER A 1 308 ? -10.505 3.488 -4.328 1.00 40.88 308 SER A CA 1
ATOM 2267 C C . SER A 1 308 ? -10.182 4.068 -5.705 1.00 40.88 308 SER A C 1
ATOM 2269 O O . SER A 1 308 ? -10.033 5.290 -5.817 1.00 40.88 308 SER A O 1
ATOM 2271 N N . PRO A 1 309 ? -10.049 3.252 -6.762 1.00 37.88 309 PRO A N 1
ATOM 2272 C CA . PRO A 1 309 ? -9.924 3.747 -8.122 1.00 37.88 309 PRO A CA 1
ATOM 2273 C C . PRO A 1 309 ? -11.311 4.216 -8.577 1.00 37.88 309 PRO A C 1
ATOM 2275 O O . PRO A 1 309 ? -11.977 3.556 -9.362 1.00 37.88 309 PRO A O 1
ATOM 2278 N N . ILE A 1 310 ? -11.794 5.320 -8.014 1.00 41.31 310 ILE A N 1
ATOM 2279 C CA . ILE A 1 310 ? -13.051 5.962 -8.414 1.00 41.31 310 ILE A CA 1
ATOM 2280 C C . ILE A 1 310 ? -12.798 7.468 -8.476 1.00 41.31 310 ILE A C 1
ATOM 2282 O O . ILE A 1 310 ? -13.404 8.255 -7.768 1.00 41.31 310 ILE A O 1
ATOM 2286 N N . TRP A 1 311 ? -11.827 7.860 -9.298 1.00 44.84 311 TRP A N 1
ATOM 2287 C CA . TRP A 1 311 ? -11.675 9.232 -9.785 1.00 44.84 311 TRP A CA 1
ATOM 2288 C C . TRP A 1 311 ? -11.199 9.166 -11.235 1.00 44.84 311 TRP A C 1
ATOM 2290 O O . TRP A 1 311 ? -10.090 9.560 -11.577 1.00 44.84 311 TRP A O 1
ATOM 2300 N N . HIS A 1 312 ? -12.036 8.571 -12.079 1.00 36.22 312 HIS A N 1
ATOM 2301 C CA . HIS A 1 312 ? -12.013 8.801 -13.516 1.00 36.22 312 HIS A CA 1
ATOM 2302 C C . HIS A 1 312 ? -13.455 8.750 -14.011 1.00 36.22 312 HIS A C 1
ATOM 2304 O O . HIS A 1 312 ? -14.003 7.677 -14.261 1.00 36.22 312 HIS A O 1
ATOM 2310 N N . GLN A 1 313 ? -14.064 9.926 -14.119 1.00 32.28 313 GLN A N 1
ATOM 2311 C CA . GLN A 1 313 ? -15.107 10.201 -15.093 1.00 32.28 313 GLN A CA 1
ATOM 2312 C C . GLN A 1 313 ? -14.985 11.656 -15.531 1.00 32.28 313 GLN A C 1
ATOM 2314 O O . GLN A 1 313 ? -14.742 12.506 -14.645 1.00 32.28 313 GLN A O 1
#

Sequence (313 aa):
MGCLLPSQRFDSHSSAGSPCSTSRSACPFVSPTAAMASSSLSSSSPTAATNTSVPATLNLTPSQARAEASGLSARLGDIKELLSVHESTLAAQHVSLTSPLIDREGFPLADMDLLAVRTARQEIHRLNNDRLRIESRLHQLLQVALRRDDSEGSAQRPLRPVAATNRHASAATSDVEARSNANPSASANDHAAARGAIHLQPFAQINSVSPAPAPAYRAGLQPGDLILRVSSGVGTDARAAVDASNHDSLRALPALVREGRQVIFTVRRIRETSGREREEVGEFTLTPSSGWGGRGLLGCVVCLPCLSPIWHQ

InterPro domains:
  IPR035269 26S Proteasome non-ATPase regulatory subunit 9 [PTHR12651] (58-301)
  IPR036034 PDZ superfamily [G3DSA:2.30.42.10] (187-302)
  IPR040815 Nas2, N-terminal [PF18265] (72-143)

Foldseek 3Di:
DDDDDDDDDDDDDDDDDDDDDDDDDDDDDDDDDDDDDDDDDDDDDPPPPPPPCPPPLPDDALVRLVVVLVVLVVVLVVLVVLLVVLVVLCVVLVHDLPDDQADPVGHGDPSDPPVSNVVSSVSNVVSVVVSVVSVVSSVSSVVNNPPPCPVPPPDDPDDDDDDDDDDDDDDDDDDDDDDDDDDDDDDDDDDPPPPDPPVQDFFKFFQDAADPPFQCVVLVPHGGWGFRKKAWADDPPVVRMDGNVHCVQVPSVVVRQDAQTKMKTFTWDWDDDPNDTDIDTDITITHFHDPRPDDGGGRIDMHGDDPPVPPDD

Secondary structure (DSSP, 8-state):
-------------------------------------------------------GGGS--HHHHHHHHHHHHHHHHHHHHHHHHHHHHHHHTT--TT--SB-TTSPBPTTS-HHHHHHHHHHHHHHHHHHHHHHHHHHHHHHHHHS--TTS-SS----------------------------------S-TTSS----PPP-EEEEEEPPTT-HHHHHT--TTPEEEEEEESSS--GGGEEETTT-GGGTTHHHH--TTS-EEEEEEEEEEETTEEEEEEEEEEE---S-SSSSSSS-EEEEPPP--S----

Organism: Tilletiaria anomala (strain ATCC 24038 / CBS 436.72 / UBC 951) (NCBI:txid1037660)